Protein AF-A0A954Z6B0-F1 (afdb_monomer)

Foldseek 3Di:
DDDDDDDDAFDKDWDADDDQKDWDWDADPVRRIDIDIDGDDHPDTDIDGDDDDDPPDAFQKAWEKEFEQEQAKKKKKKWFQAPVRDIDIDPIDIDGHRDMDTPGIDRGQKIKMWMATPVRHTDDIDMTGGDPDYDYHYHYYDPDDPDPDDDDDDPDPPPDLAFDPQKAFADKDADCPDPVCNGWIWIWIQGPVGIDIAIAPDQVDAGSCWGFPHADPQATWTQRPVVCWIWGRGHGDTRNPIDTFPDNDPVCRVVSVVVVVVVD

Structure (mmCIF, N/CA/C/O backbone):
data_AF-A0A954Z6B0-F1
#
_entry.id   AF-A0A954Z6B0-F1
#
loop_
_atom_site.group_PDB
_atom_site.id
_atom_site.type_symbol
_atom_site.label_atom_id
_atom_site.label_alt_id
_atom_site.label_comp_id
_atom_site.label_asym_id
_atom_site.label_entity_id
_atom_site.label_seq_id
_atom_site.pdbx_PDB_ins_code
_atom_site.Cartn_x
_atom_site.Cartn_y
_atom_site.Cartn_z
_atom_site.occupancy
_atom_site.B_iso_or_equiv
_atom_site.auth_seq_id
_atom_site.auth_comp_id
_atom_site.auth_asym_id
_atom_site.auth_atom_id
_atom_site.pdbx_PDB_model_num
ATOM 1 N N . PHE A 1 1 ? 15.949 8.109 -55.151 1.00 35.97 1 PHE A N 1
ATOM 2 C CA . PHE A 1 1 ? 15.584 6.695 -54.964 1.00 35.97 1 PHE A CA 1
ATOM 3 C C . PHE A 1 1 ? 15.685 6.426 -53.478 1.00 35.97 1 PHE A C 1
ATOM 5 O O . PHE A 1 1 ? 16.793 6.443 -52.966 1.00 35.97 1 PHE A O 1
ATOM 12 N N . GLU A 1 2 ? 14.558 6.292 -52.786 1.00 33.34 2 GLU A N 1
ATOM 13 C CA . GLU A 1 2 ? 14.544 5.849 -51.389 1.00 33.34 2 GLU A CA 1
ATOM 14 C C . GLU A 1 2 ? 14.203 4.364 -51.386 1.00 33.34 2 GLU A C 1
ATOM 16 O O . GLU A 1 2 ? 13.119 3.965 -51.809 1.00 33.34 2 GLU A O 1
ATOM 21 N N . THR A 1 3 ? 15.161 3.545 -50.971 1.00 38.31 3 THR A N 1
ATOM 22 C CA . THR A 1 3 ? 14.964 2.111 -50.771 1.00 38.31 3 THR A CA 1
ATOM 23 C C . THR A 1 3 ? 14.934 1.883 -49.268 1.00 38.31 3 THR A C 1
ATOM 25 O O . THR A 1 3 ? 15.957 2.043 -48.609 1.00 38.31 3 THR A O 1
ATOM 28 N N . GLN A 1 4 ? 13.773 1.529 -48.716 1.00 37.31 4 GLN A N 1
ATOM 29 C CA . GLN A 1 4 ? 13.690 1.071 -47.331 1.00 37.31 4 GLN A CA 1
ATOM 30 C C . GLN A 1 4 ? 14.179 -0.373 -47.252 1.00 37.31 4 GLN A C 1
ATOM 32 O O . GLN A 1 4 ? 13.637 -1.267 -47.902 1.00 37.31 4 GLN A O 1
ATOM 37 N N . ILE A 1 5 ? 15.222 -0.584 -46.459 1.00 47.56 5 ILE A N 1
ATOM 38 C CA . ILE A 1 5 ? 15.848 -1.881 -46.233 1.00 47.56 5 ILE A CA 1
ATOM 39 C C . ILE A 1 5 ? 15.589 -2.282 -44.780 1.00 47.56 5 ILE A C 1
ATOM 41 O O . ILE A 1 5 ? 15.881 -1.519 -43.863 1.00 47.56 5 ILE A O 1
ATOM 45 N N . GLY A 1 6 ? 15.042 -3.481 -44.564 1.00 40.88 6 GLY A N 1
ATOM 46 C CA . GLY A 1 6 ? 14.859 -4.037 -43.223 1.00 40.88 6 GLY A CA 1
ATOM 47 C C . GLY A 1 6 ? 16.211 -4.338 -42.572 1.00 40.88 6 GLY A C 1
ATOM 48 O O . GLY A 1 6 ? 16.966 -5.178 -43.061 1.00 40.88 6 GLY A O 1
ATOM 49 N N . VAL A 1 7 ? 16.526 -3.647 -41.477 1.00 45.75 7 VAL A N 1
ATOM 50 C CA . VAL A 1 7 ? 17.851 -3.686 -40.846 1.00 45.75 7 VAL A CA 1
ATOM 51 C C . VAL A 1 7 ? 17.987 -4.902 -39.922 1.00 45.75 7 VAL A C 1
ATOM 53 O O . VAL A 1 7 ? 17.238 -5.050 -38.961 1.00 45.75 7 VAL A O 1
ATOM 56 N N . GLN A 1 8 ? 18.981 -5.757 -40.182 1.00 48.69 8 GLN A N 1
ATOM 57 C CA . GLN A 1 8 ? 19.490 -6.752 -39.227 1.00 48.69 8 GLN A CA 1
ATOM 58 C C . GLN A 1 8 ? 20.988 -6.496 -38.969 1.00 48.69 8 GLN A C 1
ATOM 60 O O . GLN A 1 8 ? 21.747 -6.367 -39.937 1.00 48.69 8 GLN A O 1
ATOM 65 N N . PRO A 1 9 ? 21.446 -6.439 -37.702 1.00 48.75 9 PRO A N 1
ATOM 66 C CA . PRO A 1 9 ? 22.856 -6.238 -37.370 1.00 48.75 9 PRO A CA 1
ATOM 67 C C . PRO A 1 9 ? 23.762 -7.291 -38.022 1.00 48.75 9 PRO A C 1
ATOM 69 O O . PRO A 1 9 ? 23.468 -8.483 -38.000 1.00 48.75 9 PRO A O 1
ATOM 72 N N . GLY A 1 10 ? 24.879 -6.858 -38.613 1.00 47.53 10 GLY A N 1
ATOM 73 C CA . GLY A 1 10 ? 25.857 -7.759 -39.239 1.00 47.53 10 GLY A CA 1
ATOM 74 C C . GLY A 1 10 ? 25.475 -8.313 -40.617 1.00 47.53 10 GLY A C 1
ATOM 75 O O . GLY A 1 10 ? 26.281 -9.028 -41.214 1.00 47.53 10 GLY A O 1
ATOM 76 N N . LYS A 1 11 ? 24.303 -7.965 -41.157 1.00 49.66 11 LYS A N 1
ATOM 77 C CA . LYS A 1 11 ? 23.892 -8.354 -42.509 1.00 49.66 11 LYS A CA 1
ATOM 78 C C . LYS A 1 11 ? 24.558 -7.453 -43.553 1.00 49.66 11 LYS A C 1
ATOM 80 O O . LYS A 1 11 ? 24.595 -6.233 -43.405 1.00 49.66 11 LYS A O 1
ATOM 85 N N . GLN A 1 12 ? 25.096 -8.071 -44.600 1.00 50.56 12 GLN A N 1
ATOM 86 C CA . GLN A 1 12 ? 25.647 -7.379 -45.761 1.00 50.56 12 GLN A CA 1
ATOM 87 C C . GLN A 1 12 ? 24.564 -7.287 -46.835 1.00 50.56 12 GLN A C 1
ATOM 89 O O . GLN A 1 12 ? 24.092 -8.316 -47.318 1.00 50.56 12 GLN A O 1
ATOM 94 N N . GLU A 1 13 ? 24.183 -6.075 -47.226 1.00 58.81 13 GLU A N 1
ATOM 95 C CA . GLU A 1 13 ? 23.219 -5.856 -48.309 1.00 58.81 13 GLU A CA 1
ATOM 96 C C . GLU A 1 13 ? 23.901 -5.229 -49.528 1.00 58.81 13 GLU A C 1
ATOM 98 O O . GLU A 1 13 ? 24.800 -4.398 -49.390 1.00 58.81 13 GLU A O 1
ATOM 103 N N . THR A 1 14 ? 23.512 -5.677 -50.729 1.00 55.34 14 THR A N 1
ATOM 104 C CA . THR A 1 14 ? 24.083 -5.212 -52.004 1.00 55.34 14 THR A CA 1
ATOM 105 C C . THR A 1 14 ? 23.041 -4.423 -52.782 1.00 55.34 14 THR A C 1
ATOM 107 O O . THR A 1 14 ? 21.978 -4.953 -53.095 1.00 55.34 14 THR A O 1
ATOM 110 N N . ILE A 1 15 ? 23.358 -3.175 -53.131 1.00 60.25 15 ILE A N 1
ATOM 111 C CA . ILE A 1 15 ? 22.469 -2.281 -53.887 1.00 60.25 15 ILE A CA 1
ATOM 112 C C . ILE A 1 15 ? 23.131 -1.943 -55.228 1.00 60.25 15 ILE A C 1
ATOM 114 O O . ILE A 1 15 ? 24.306 -1.578 -55.268 1.00 60.25 15 ILE A O 1
ATOM 118 N N . ALA A 1 16 ? 22.380 -2.055 -56.327 1.00 53.44 16 ALA A N 1
ATOM 119 C CA . ALA A 1 16 ? 22.789 -1.584 -57.651 1.00 53.44 16 ALA A CA 1
ATOM 120 C C . ALA A 1 16 ? 22.058 -0.270 -57.979 1.00 53.44 16 ALA A C 1
ATOM 122 O O . ALA A 1 16 ? 20.834 -0.207 -57.905 1.00 53.44 16 ALA A O 1
ATOM 123 N N . GLY A 1 17 ? 22.798 0.781 -58.339 1.00 56.00 17 GLY A N 1
ATOM 124 C CA . GLY A 1 17 ? 22.258 2.118 -58.608 1.00 56.00 17 GLY A CA 1
ATOM 125 C C . GLY A 1 17 ? 23.259 3.012 -59.347 1.00 56.00 17 GLY A C 1
ATOM 126 O O . GLY A 1 17 ? 24.333 2.543 -59.715 1.00 56.00 17 GLY A O 1
ATOM 127 N N . LYS A 1 18 ? 22.893 4.277 -59.585 1.00 53.19 18 LYS A N 1
ATOM 128 C CA . LYS A 1 18 ? 23.777 5.350 -60.081 1.00 53.19 18 LYS A CA 1
ATOM 129 C C . LYS A 1 18 ? 23.760 6.504 -59.076 1.00 53.19 18 LYS A C 1
ATOM 131 O O . LYS A 1 18 ? 22.671 6.846 -58.610 1.00 53.19 18 LYS A O 1
ATOM 136 N N . GLY A 1 19 ? 24.907 7.108 -58.768 1.00 61.91 19 GLY A N 1
ATOM 137 C CA . GLY A 1 19 ? 24.986 8.277 -57.875 1.00 61.91 19 GLY A CA 1
ATOM 138 C C . GLY A 1 19 ? 26.391 8.567 -57.337 1.00 61.91 19 GLY A C 1
ATOM 139 O O . GLY A 1 19 ? 27.316 7.806 -57.589 1.00 61.91 19 GLY A O 1
ATOM 140 N N . ASP A 1 20 ? 26.540 9.652 -56.571 1.00 59.31 20 ASP A N 1
ATOM 141 C CA . ASP A 1 20 ? 27.833 10.073 -55.992 1.00 59.31 20 ASP A CA 1
ATOM 142 C C . ASP A 1 20 ? 27.978 9.696 -54.503 1.00 59.31 20 ASP A C 1
ATOM 144 O O . ASP A 1 20 ? 29.079 9.445 -54.005 1.00 59.31 20 ASP A O 1
ATOM 148 N N . LEU A 1 21 ? 26.857 9.617 -53.776 1.00 63.31 21 LEU A N 1
ATOM 149 C CA . LEU A 1 21 ? 26.803 9.378 -52.334 1.00 63.31 21 LEU A CA 1
ATOM 150 C C . LEU A 1 21 ? 25.636 8.445 -51.994 1.00 63.31 21 LEU A C 1
ATOM 152 O O . LEU A 1 21 ? 24.521 8.649 -52.471 1.00 63.31 21 LEU A O 1
ATOM 156 N N . VAL A 1 22 ? 25.884 7.456 -51.137 1.00 68.81 22 VAL A N 1
ATOM 157 C CA . VAL A 1 22 ? 24.840 6.666 -50.474 1.00 68.81 22 VAL A CA 1
ATOM 158 C C . VAL A 1 22 ? 24.813 7.043 -49.002 1.00 68.81 22 VAL A C 1
ATOM 160 O O . VAL A 1 22 ? 25.829 6.956 -48.310 1.00 68.81 22 VAL A O 1
ATOM 163 N N . GLU A 1 23 ? 23.639 7.457 -48.541 1.00 72.44 23 GLU A N 1
ATOM 164 C CA . GLU A 1 23 ? 23.320 7.621 -47.129 1.00 72.44 23 GLU A CA 1
ATOM 165 C C . GLU A 1 23 ? 22.473 6.425 -46.695 1.00 72.44 23 GLU A C 1
ATOM 167 O O . GLU A 1 23 ? 21.450 6.124 -47.307 1.00 72.44 23 GLU A O 1
ATOM 172 N N . ILE A 1 24 ? 22.936 5.713 -45.674 1.00 72.31 24 ILE A N 1
ATOM 173 C CA . ILE A 1 24 ? 22.191 4.633 -45.036 1.00 72.31 24 ILE A CA 1
ATOM 174 C C . ILE A 1 24 ? 21.705 5.162 -43.708 1.00 72.31 24 ILE A C 1
ATOM 176 O O . ILE A 1 24 ? 22.518 5.554 -42.869 1.00 72.31 24 ILE A O 1
ATOM 180 N N . THR A 1 25 ? 20.397 5.116 -43.520 1.00 75.12 25 THR A N 1
ATOM 181 C CA . THR A 1 25 ? 19.750 5.390 -42.247 1.00 75.12 25 THR A CA 1
ATOM 182 C C . THR A 1 25 ? 19.062 4.122 -41.760 1.00 75.12 25 THR A C 1
ATOM 184 O O . THR A 1 25 ? 18.601 3.293 -42.548 1.00 75.12 25 THR A O 1
ATOM 187 N N . GLY A 1 26 ? 19.036 3.930 -40.450 1.00 75.12 26 GLY A N 1
ATOM 188 C CA . GLY A 1 26 ? 18.364 2.799 -39.831 1.00 75.12 26 GLY A CA 1
ATOM 189 C C . GLY A 1 26 ? 18.253 2.990 -38.330 1.00 75.12 26 GLY A C 1
ATOM 190 O O . GLY A 1 26 ? 18.903 3.865 -37.767 1.00 75.12 26 GLY A O 1
ATOM 191 N N . ALA A 1 27 ? 17.439 2.157 -37.692 1.00 75.75 27 ALA A N 1
ATOM 192 C CA . ALA A 1 27 ? 17.302 2.116 -36.244 1.00 75.75 27 ALA A CA 1
ATOM 193 C C . ALA A 1 27 ? 17.552 0.690 -35.741 1.00 75.75 27 ALA A C 1
ATOM 195 O O . ALA A 1 27 ? 17.168 -0.283 -36.399 1.00 75.75 27 ALA A O 1
ATOM 196 N N . TYR A 1 28 ? 18.215 0.567 -34.595 1.00 73.50 28 TYR A N 1
ATOM 197 C CA . TYR A 1 28 ? 18.330 -0.693 -33.865 1.00 73.50 28 TYR A CA 1
ATOM 198 C C . TYR A 1 28 ? 17.016 -1.007 -33.129 1.00 73.50 28 TYR A C 1
ATOM 200 O O . TYR A 1 28 ? 16.099 -0.188 -33.083 1.00 73.50 28 TYR A O 1
ATOM 208 N N . ALA A 1 29 ? 16.897 -2.215 -32.569 1.00 68.69 29 ALA A N 1
ATOM 209 C CA . ALA A 1 29 ? 15.669 -2.665 -31.902 1.00 68.69 29 ALA A CA 1
ATOM 210 C C . ALA A 1 29 ? 15.294 -1.821 -30.666 1.00 68.69 29 ALA A C 1
ATOM 212 O O . ALA A 1 29 ? 14.124 -1.772 -30.294 1.00 68.69 29 ALA A O 1
ATOM 213 N N . ASP A 1 30 ? 16.270 -1.145 -30.062 1.00 66.94 30 ASP A N 1
ATOM 214 C CA . ASP A 1 30 ? 16.095 -0.213 -28.946 1.00 66.94 30 ASP A CA 1
ATOM 215 C C . ASP A 1 30 ? 15.706 1.214 -29.389 1.00 66.94 30 ASP A C 1
ATOM 217 O O . ASP A 1 30 ? 15.534 2.095 -28.549 1.00 66.94 30 ASP A O 1
ATOM 221 N N . GLY A 1 31 ? 15.558 1.452 -30.698 1.00 68.75 31 GLY A N 1
ATOM 222 C CA . GLY A 1 31 ? 15.238 2.757 -31.277 1.00 68.75 31 GLY A CA 1
ATOM 223 C C . GLY A 1 31 ? 16.448 3.659 -31.531 1.00 68.75 31 GLY A C 1
ATOM 224 O O . GLY A 1 31 ? 16.267 4.761 -32.046 1.00 68.75 31 GLY A O 1
ATOM 225 N N . THR A 1 32 ? 17.673 3.220 -31.222 1.00 76.25 32 THR A N 1
ATOM 226 C CA . THR A 1 32 ? 18.889 3.992 -31.507 1.00 76.25 32 THR A CA 1
ATOM 227 C C . THR A 1 32 ? 19.090 4.109 -33.019 1.00 76.25 32 THR A C 1
ATOM 229 O O . THR A 1 32 ? 19.207 3.104 -33.721 1.00 76.25 32 THR A O 1
ATOM 232 N N . GLU A 1 33 ? 19.145 5.334 -33.539 1.00 82.69 33 GLU A N 1
ATOM 233 C CA . GLU A 1 33 ? 19.356 5.589 -34.966 1.00 82.69 33 GLU A CA 1
ATOM 234 C C . GLU A 1 33 ? 20.843 5.547 -35.342 1.00 82.69 33 GLU A C 1
ATOM 236 O O . GLU A 1 33 ? 21.723 5.935 -34.569 1.00 82.69 33 GLU A O 1
ATOM 241 N N . PHE A 1 34 ? 21.142 5.124 -36.569 1.00 79.06 34 PHE A N 1
ATOM 242 C CA . PHE A 1 34 ? 22.464 5.270 -37.166 1.00 79.06 34 PHE A CA 1
ATOM 243 C C . PHE A 1 34 ? 22.374 5.869 -38.565 1.00 79.06 34 PHE A C 1
ATOM 245 O O . PHE A 1 34 ? 21.452 5.590 -39.332 1.00 79.06 34 PHE A O 1
ATOM 252 N N . ILE A 1 35 ? 23.385 6.673 -38.900 1.00 80.31 35 ILE A N 1
ATOM 253 C CA . ILE A 1 35 ? 23.562 7.262 -40.225 1.00 80.31 35 ILE A CA 1
ATOM 254 C C . ILE A 1 35 ? 24.980 6.950 -40.699 1.00 80.31 35 ILE A C 1
ATOM 256 O O . ILE A 1 35 ? 25.957 7.255 -40.013 1.00 80.31 35 ILE A O 1
ATOM 260 N N . GLN A 1 36 ? 25.110 6.367 -41.888 1.00 76.56 36 GLN A N 1
ATOM 261 C CA . GLN A 1 36 ? 26.397 6.159 -42.551 1.00 76.56 36 GLN A CA 1
ATOM 262 C C . GLN A 1 36 ? 26.389 6.771 -43.946 1.00 76.56 36 GLN A C 1
ATOM 264 O O . GLN A 1 36 ? 25.470 6.549 -44.728 1.00 76.56 36 GLN A O 1
ATOM 269 N N . LYS A 1 37 ? 27.445 7.521 -44.272 1.00 76.25 37 LYS A N 1
ATOM 270 C CA . LYS A 1 37 ? 27.639 8.135 -45.590 1.00 76.25 37 LYS A CA 1
ATOM 271 C C . LYS A 1 37 ? 28.821 7.483 -46.281 1.00 76.25 37 LYS A C 1
ATOM 273 O O . LYS A 1 37 ? 29.924 7.459 -45.738 1.00 76.25 37 LYS A O 1
ATOM 278 N N . HIS A 1 38 ? 28.603 6.993 -47.492 1.00 70.31 38 HIS A N 1
ATOM 279 C CA . HIS A 1 38 ? 29.642 6.372 -48.301 1.00 70.31 38 HIS A CA 1
ATOM 280 C C . HIS A 1 38 ? 29.646 6.952 -49.711 1.00 70.31 38 HIS A C 1
ATOM 282 O O . HIS A 1 38 ? 28.596 7.201 -50.298 1.00 70.31 38 HIS A O 1
ATOM 288 N N . ALA A 1 39 ? 30.842 7.134 -50.271 1.00 68.25 39 ALA A N 1
ATOM 289 C CA . ALA A 1 39 ? 30.988 7.483 -51.677 1.00 68.25 39 ALA A CA 1
ATOM 290 C C . ALA A 1 39 ? 30.541 6.296 -52.540 1.00 68.25 39 ALA A C 1
ATOM 292 O O . ALA A 1 39 ? 31.049 5.179 -52.381 1.00 68.25 39 ALA A O 1
ATOM 293 N N . PHE A 1 40 ? 29.595 6.536 -53.442 1.00 64.06 40 PHE A N 1
ATOM 294 C CA . PHE A 1 40 ? 29.141 5.521 -54.381 1.00 64.06 40 PHE A CA 1
ATOM 295 C C . PHE A 1 40 ? 30.152 5.406 -55.527 1.00 64.06 40 PHE A C 1
ATOM 297 O O . PHE A 1 40 ? 30.722 6.399 -55.976 1.00 64.06 40 PHE A O 1
ATOM 304 N N . ARG A 1 41 ? 30.436 4.182 -55.979 1.00 65.06 41 ARG A N 1
ATOM 305 C CA . ARG A 1 41 ? 31.281 3.945 -57.157 1.00 65.06 41 ARG A CA 1
ATOM 306 C C . ARG A 1 41 ? 30.450 3.230 -58.205 1.00 65.06 41 ARG A C 1
ATOM 308 O O . ARG A 1 41 ? 30.165 2.042 -58.057 1.00 65.06 41 ARG A O 1
ATOM 315 N N . ASP A 1 42 ? 30.105 3.962 -59.257 1.00 58.81 42 ASP A N 1
ATOM 316 C CA . ASP A 1 42 ? 29.310 3.458 -60.372 1.00 58.81 42 ASP A CA 1
ATOM 317 C C . ASP A 1 42 ? 29.872 2.143 -60.942 1.00 58.81 42 ASP A C 1
ATOM 319 O O . ASP A 1 42 ? 31.076 1.979 -61.163 1.00 58.81 42 ASP A O 1
ATOM 323 N N . GLY A 1 43 ? 28.970 1.189 -61.184 1.00 58.62 43 GLY A N 1
ATOM 324 C CA . GLY A 1 43 ? 29.272 -0.069 -61.871 1.00 58.62 43 GLY A CA 1
ATOM 325 C C . GLY A 1 43 ? 29.950 -1.155 -61.029 1.00 58.62 43 GLY A C 1
ATOM 326 O O . GLY A 1 43 ? 30.291 -2.200 -61.583 1.00 58.62 43 GLY A O 1
ATOM 327 N N . LYS A 1 44 ? 30.140 -0.962 -59.716 1.00 59.28 44 LYS A N 1
ATOM 328 C CA . LYS A 1 44 ? 30.637 -2.016 -58.814 1.00 59.28 44 LYS A CA 1
ATOM 329 C C . LYS A 1 44 ? 29.578 -2.400 -57.779 1.00 59.28 44 LYS A C 1
ATOM 331 O O . LYS A 1 44 ? 28.935 -1.507 -57.234 1.00 59.28 44 LYS A O 1
ATOM 336 N N . PRO A 1 45 ? 29.402 -3.702 -57.479 1.00 58.16 45 PRO A N 1
ATOM 337 C CA . PRO A 1 45 ? 28.564 -4.119 -56.365 1.00 58.16 45 PRO A CA 1
ATOM 338 C C . PRO A 1 45 ? 29.112 -3.487 -55.088 1.00 58.16 45 PRO A C 1
ATOM 340 O O . PRO A 1 45 ? 30.298 -3.614 -54.770 1.00 58.16 45 PRO A O 1
ATOM 343 N N . TRP A 1 46 ? 28.248 -2.753 -54.402 1.00 60.66 46 TRP A N 1
ATOM 344 C CA . TRP A 1 46 ? 28.585 -2.068 -53.172 1.00 60.66 46 TRP A CA 1
ATOM 345 C C . TRP A 1 46 ? 27.928 -2.780 -52.002 1.00 60.66 46 TRP A C 1
ATOM 347 O O . TRP A 1 46 ? 26.773 -3.188 -52.088 1.00 60.66 46 TRP A O 1
ATOM 357 N N . SER A 1 47 ? 28.685 -2.925 -50.923 1.00 64.19 47 SER A N 1
ATOM 358 C CA . SER A 1 47 ? 28.245 -3.579 -49.705 1.00 64.19 47 SER A CA 1
ATOM 359 C C . SER A 1 47 ? 28.527 -2.692 -48.514 1.00 64.19 47 SER A C 1
ATOM 361 O O . SER A 1 47 ? 29.644 -2.186 -48.377 1.00 64.19 47 SER A O 1
ATOM 363 N N . TYR A 1 48 ? 27.558 -2.584 -47.622 1.00 63.81 48 TYR A N 1
ATOM 364 C CA . TYR A 1 48 ? 27.750 -1.961 -46.325 1.00 63.81 48 TYR A CA 1
ATOM 365 C C . TYR A 1 48 ? 27.543 -2.980 -45.219 1.00 63.81 48 TYR A C 1
ATOM 367 O O . TYR A 1 48 ? 26.876 -4.002 -45.396 1.00 63.81 48 TYR A O 1
ATOM 375 N N . LYS A 1 49 ? 28.148 -2.691 -44.073 1.00 68.56 49 LYS A N 1
ATOM 376 C CA . LYS A 1 49 ? 27.941 -3.448 -42.851 1.00 68.56 49 LYS A CA 1
ATOM 377 C C . LYS A 1 49 ? 27.195 -2.540 -41.893 1.00 68.56 49 LYS A C 1
ATOM 379 O O . LYS A 1 49 ? 27.725 -1.492 -41.530 1.00 68.56 49 LYS A O 1
ATOM 384 N N . VAL A 1 50 ? 25.998 -2.959 -41.486 1.00 70.31 50 VAL A N 1
ATOM 385 C CA . VAL A 1 50 ? 25.277 -2.313 -40.383 1.00 70.31 50 VAL A CA 1
ATOM 386 C C . VAL A 1 50 ? 26.233 -2.245 -39.186 1.00 70.31 50 VAL A C 1
ATOM 388 O O . VAL A 1 50 ? 26.796 -3.292 -38.830 1.00 70.31 50 VAL A O 1
ATOM 391 N N . PRO A 1 51 ? 26.484 -1.052 -38.614 1.00 71.56 51 PRO A N 1
ATOM 392 C CA . PRO A 1 51 ? 27.367 -0.936 -37.469 1.00 71.56 51 PRO A CA 1
ATOM 393 C C . PRO A 1 51 ? 26.910 -1.877 -36.350 1.00 71.56 51 PRO A C 1
ATOM 395 O O . PRO A 1 51 ? 25.728 -2.168 -36.180 1.00 71.56 51 PRO A O 1
ATOM 398 N N . THR A 1 52 ? 27.872 -2.436 -35.626 1.00 72.69 52 THR A N 1
ATOM 399 C CA . THR A 1 52 ? 27.561 -3.224 -34.435 1.00 72.69 52 THR A CA 1
ATOM 400 C C . THR A 1 52 ? 27.018 -2.296 -33.362 1.00 72.69 52 THR A C 1
ATOM 402 O O . THR A 1 52 ? 27.665 -1.303 -33.034 1.00 72.69 52 THR A O 1
ATOM 405 N N . HIS A 1 53 ? 25.863 -2.659 -32.818 1.00 71.56 53 HIS A N 1
ATOM 406 C CA . HIS A 1 53 ? 25.256 -2.036 -31.652 1.00 71.56 53 HIS A CA 1
ATOM 407 C C . HIS A 1 53 ? 25.228 -3.042 -30.518 1.00 71.56 53 HIS A C 1
ATOM 409 O O . HIS A 1 53 ? 24.924 -4.216 -30.741 1.00 71.56 53 HIS A O 1
ATOM 415 N N . THR A 1 54 ? 25.583 -2.575 -29.332 1.00 73.00 54 THR A N 1
ATOM 416 C CA . THR A 1 54 ? 25.451 -3.341 -28.100 1.00 73.00 54 THR A CA 1
ATOM 417 C C . THR A 1 54 ? 24.354 -2.664 -27.308 1.00 73.00 54 THR A C 1
ATOM 419 O O . THR A 1 54 ? 24.483 -1.475 -27.011 1.00 73.00 54 THR A O 1
ATOM 422 N N . ASP A 1 55 ? 23.301 -3.412 -26.982 1.00 70.88 55 ASP A N 1
ATOM 423 C CA . ASP A 1 55 ? 22.216 -2.887 -26.160 1.00 70.88 55 ASP A CA 1
ATOM 424 C C . ASP A 1 55 ? 22.791 -2.344 -24.842 1.00 70.88 55 ASP A C 1
ATOM 426 O O . ASP A 1 55 ? 23.706 -2.957 -24.270 1.00 70.88 55 ASP A O 1
ATOM 430 N N . PRO A 1 56 ? 22.300 -1.192 -24.354 1.00 69.88 56 PRO A N 1
ATOM 431 C CA . PRO A 1 56 ? 22.750 -0.660 -23.080 1.00 69.88 56 PRO A CA 1
ATOM 432 C C . PRO A 1 56 ? 22.509 -1.693 -21.974 1.00 69.88 56 PRO A C 1
ATOM 434 O O . PRO A 1 56 ? 21.463 -2.346 -21.933 1.00 69.88 56 PRO A O 1
ATOM 437 N N . GLU A 1 57 ? 23.486 -1.854 -21.075 1.00 78.12 57 GLU A N 1
ATOM 438 C CA . GLU A 1 57 ? 23.313 -2.758 -19.938 1.00 78.12 57 GLU A CA 1
ATOM 439 C C . GLU A 1 57 ? 22.069 -2.351 -19.127 1.00 78.12 57 GLU A C 1
ATOM 441 O O . GLU A 1 57 ? 21.839 -1.153 -18.919 1.00 78.12 57 GLU A O 1
ATOM 446 N N . PRO A 1 58 ? 21.272 -3.320 -18.633 1.00 79.06 58 PRO A N 1
ATOM 447 C CA . PRO A 1 58 ? 20.148 -3.015 -17.764 1.00 79.06 58 PRO A CA 1
ATOM 448 C C . PRO A 1 58 ? 20.607 -2.204 -16.545 1.00 79.06 58 PRO A C 1
ATOM 450 O O . PRO A 1 58 ? 21.674 -2.492 -15.988 1.00 79.06 58 PRO A O 1
ATOM 453 N N . PRO A 1 59 ? 19.816 -1.217 -16.093 1.00 84.62 59 PRO A N 1
ATOM 454 C CA . PRO A 1 59 ? 20.153 -0.455 -14.902 1.00 84.62 59 PRO A CA 1
ATOM 455 C C . PRO A 1 5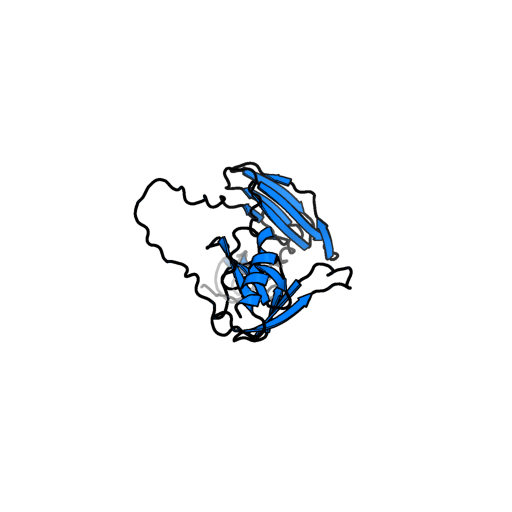9 ? 20.251 -1.391 -13.691 1.00 84.62 59 PRO A C 1
ATOM 457 O O . PRO A 1 59 ? 19.415 -2.275 -13.510 1.00 84.62 59 PRO A O 1
ATOM 460 N N . LYS A 1 60 ? 21.282 -1.189 -12.863 1.00 88.44 60 LYS A N 1
ATOM 461 C CA . LYS A 1 60 ? 21.557 -1.993 -11.653 1.00 88.44 60 LYS A CA 1
ATOM 462 C C . LYS A 1 60 ? 21.262 -1.246 -10.353 1.00 88.44 60 LYS A C 1
ATOM 464 O O . LYS A 1 60 ? 21.214 -1.850 -9.288 1.00 88.44 60 LYS A O 1
ATOM 469 N N . VAL A 1 61 ? 21.052 0.066 -10.444 1.00 92.06 61 VAL A N 1
ATOM 470 C CA . VAL A 1 61 ? 20.835 0.942 -9.293 1.00 92.06 61 VAL A CA 1
ATOM 471 C C . VAL A 1 61 ? 19.424 1.510 -9.291 1.00 92.06 61 VAL A C 1
ATOM 473 O O . VAL A 1 61 ? 18.818 1.754 -10.336 1.00 92.06 61 VAL A O 1
ATOM 476 N N . ILE A 1 62 ? 18.906 1.729 -8.090 1.00 93.31 62 ILE A N 1
ATOM 477 C CA . ILE A 1 62 ? 17.672 2.460 -7.830 1.00 93.31 62 ILE A CA 1
ATOM 478 C C . ILE A 1 62 ? 18.078 3.847 -7.339 1.00 93.31 62 ILE A C 1
ATOM 480 O O . ILE A 1 62 ? 18.607 3.961 -6.239 1.00 93.31 62 ILE A O 1
ATOM 484 N N . ASN A 1 63 ? 17.827 4.889 -8.130 1.00 93.38 63 ASN A N 1
ATOM 485 C CA . ASN A 1 63 ? 17.946 6.278 -7.683 1.00 93.38 63 ASN A CA 1
ATOM 486 C C . ASN A 1 63 ? 16.565 6.776 -7.238 1.00 93.38 63 ASN A C 1
ATOM 488 O O . ASN A 1 63 ? 15.621 6.745 -8.035 1.00 93.38 63 ASN A O 1
ATOM 492 N N . LEU A 1 64 ? 16.425 7.160 -5.969 1.00 94.88 64 LEU A N 1
ATOM 493 C CA . LEU A 1 64 ? 15.126 7.424 -5.350 1.00 94.88 64 LEU A CA 1
ATOM 494 C C . LEU A 1 64 ? 15.099 8.767 -4.616 1.00 94.88 64 LEU A C 1
ATOM 496 O O . LEU A 1 64 ? 15.995 9.092 -3.839 1.00 94.88 64 LEU A O 1
ATOM 500 N N . ALA A 1 65 ? 14.000 9.494 -4.775 1.00 95.12 65 ALA A N 1
ATOM 501 C CA . ALA A 1 65 ? 13.643 10.640 -3.951 1.00 95.12 65 ALA A CA 1
ATOM 502 C C . ALA A 1 65 ? 12.257 10.455 -3.319 1.00 95.12 65 ALA A C 1
ATOM 504 O O . ALA A 1 65 ? 11.397 9.753 -3.854 1.00 95.12 65 ALA A O 1
ATOM 505 N N . VAL A 1 66 ? 12.034 11.114 -2.186 1.00 94.12 66 VAL A N 1
ATOM 506 C CA . VAL A 1 66 ? 10.720 11.247 -1.546 1.00 94.12 66 VAL A CA 1
ATOM 507 C C . VAL A 1 66 ? 10.294 12.702 -1.658 1.00 94.12 66 VAL A C 1
ATOM 509 O O . VAL A 1 66 ? 11.063 13.594 -1.310 1.00 94.12 66 VAL A O 1
ATOM 512 N N . ASP A 1 67 ? 9.091 12.937 -2.164 1.00 93.50 67 ASP A N 1
ATOM 513 C CA . ASP A 1 67 ? 8.495 14.260 -2.347 1.00 93.50 67 ASP A CA 1
ATOM 514 C C . ASP A 1 67 ? 7.213 14.338 -1.517 1.00 93.50 67 ASP A C 1
ATOM 516 O O . ASP A 1 67 ? 6.308 13.527 -1.711 1.00 93.50 67 ASP A O 1
ATOM 520 N N . SER A 1 68 ? 7.145 15.267 -0.568 1.00 93.62 68 SER A N 1
ATOM 521 C CA . SER A 1 68 ? 5.953 15.534 0.231 1.00 93.62 68 SER A CA 1
ATOM 522 C C . SER A 1 68 ? 5.282 16.796 -0.263 1.00 93.62 68 SER A C 1
ATOM 524 O O . SER A 1 68 ? 5.874 17.869 -0.236 1.00 93.62 68 SER A O 1
ATOM 526 N N . ARG A 1 69 ? 4.018 16.673 -0.664 1.00 91.31 69 ARG A N 1
ATOM 527 C CA . ARG A 1 69 ? 3.145 17.820 -0.940 1.00 91.31 69 ARG A CA 1
ATOM 528 C C . ARG A 1 69 ? 2.346 18.250 0.278 1.00 91.31 69 ARG A C 1
ATOM 530 O O . ARG A 1 69 ? 1.640 19.242 0.206 1.00 91.31 69 ARG A O 1
ATOM 537 N N . ASP A 1 70 ? 2.423 17.503 1.374 1.00 85.75 70 ASP A N 1
ATOM 538 C CA . ASP A 1 70 ? 1.652 17.820 2.565 1.00 85.75 70 ASP A CA 1
ATOM 539 C C . ASP A 1 70 ? 2.187 19.059 3.285 1.00 85.75 70 ASP A C 1
ATOM 541 O O . ASP A 1 70 ? 3.382 19.347 3.256 1.00 85.75 70 ASP A O 1
ATOM 545 N N . LYS A 1 71 ? 1.290 19.779 3.960 1.00 83.94 71 LYS A N 1
ATOM 546 C CA . LYS A 1 71 ? 1.627 20.995 4.721 1.00 83.94 71 LYS A CA 1
ATOM 547 C C . LYS A 1 71 ? 2.134 20.699 6.128 1.00 83.94 71 LYS A C 1
ATOM 549 O O . LYS A 1 71 ? 2.519 21.625 6.840 1.00 83.94 71 LYS A O 1
ATOM 554 N N . ALA A 1 72 ? 2.119 19.428 6.519 1.00 78.75 72 ALA A N 1
ATOM 555 C CA . ALA A 1 72 ? 2.666 18.914 7.761 1.00 78.75 72 ALA A CA 1
ATOM 556 C C . ALA A 1 72 ? 3.849 17.973 7.486 1.00 78.75 72 ALA A C 1
ATOM 558 O O . ALA A 1 72 ? 4.127 17.593 6.344 1.00 78.75 72 ALA A O 1
ATOM 559 N N . GLU A 1 73 ? 4.567 17.607 8.545 1.00 83.38 73 GLU A N 1
ATOM 560 C CA . GLU A 1 73 ? 5.632 16.614 8.446 1.00 83.38 73 GLU A CA 1
ATOM 561 C C . GLU A 1 73 ? 5.059 15.215 8.179 1.00 83.38 73 GLU A C 1
ATOM 563 O O . GLU A 1 73 ? 3.964 14.853 8.617 1.00 83.38 73 GLU A O 1
ATOM 568 N N . ALA A 1 74 ? 5.841 14.378 7.501 1.00 84.00 74 ALA A N 1
ATOM 569 C CA . ALA A 1 74 ? 5.518 12.970 7.324 1.00 84.00 74 ALA A CA 1
ATOM 570 C C . ALA A 1 74 ? 6.708 12.091 7.705 1.00 84.00 74 ALA A C 1
ATOM 572 O O . ALA A 1 74 ? 7.874 12.451 7.532 1.00 84.00 74 ALA A O 1
ATOM 573 N N . ARG A 1 75 ? 6.415 10.900 8.221 1.00 83.00 75 ARG A N 1
ATOM 574 C CA . ARG A 1 75 ? 7.410 9.868 8.516 1.00 83.00 75 ARG A CA 1
ATOM 575 C C . ARG A 1 75 ? 7.386 8.825 7.424 1.00 83.00 75 ARG A C 1
ATOM 577 O O . ARG A 1 75 ? 6.315 8.412 7.001 1.00 83.00 75 ARG A O 1
ATOM 584 N N . PHE A 1 76 ? 8.541 8.343 7.001 1.00 84.19 76 PHE A N 1
ATOM 585 C CA . PHE A 1 76 ? 8.616 7.267 6.024 1.00 84.19 76 PHE A CA 1
ATOM 586 C C . PHE A 1 76 ? 9.694 6.251 6.374 1.00 84.19 76 PHE A C 1
ATOM 588 O O . PHE A 1 76 ? 10.653 6.531 7.088 1.00 84.19 76 PHE A O 1
ATOM 595 N N . THR A 1 77 ? 9.507 5.035 5.881 1.00 81.50 77 THR A N 1
ATOM 596 C CA . THR A 1 77 ? 10.402 3.898 6.081 1.00 81.50 77 THR A CA 1
ATOM 597 C C . THR A 1 77 ? 10.769 3.304 4.734 1.00 81.50 77 THR A C 1
ATOM 599 O O . THR A 1 77 ? 9.957 3.292 3.805 1.00 81.50 77 THR A O 1
ATOM 602 N N . LEU A 1 78 ? 12.003 2.815 4.640 1.00 83.50 78 LEU A N 1
ATOM 603 C CA . LEU A 1 78 ? 12.525 2.138 3.461 1.00 83.50 78 LEU A CA 1
ATOM 604 C C . LEU A 1 78 ? 12.805 0.685 3.810 1.00 83.50 78 LEU A C 1
ATOM 606 O O . LEU A 1 78 ? 13.598 0.407 4.709 1.00 83.50 78 LEU A O 1
ATOM 610 N N . THR A 1 79 ? 12.202 -0.238 3.073 1.00 87.19 79 THR A N 1
ATOM 611 C CA . THR A 1 79 ? 12.583 -1.649 3.082 1.00 87.19 79 THR A CA 1
ATOM 612 C C . THR A 1 79 ? 13.327 -1.951 1.794 1.00 87.19 79 THR A C 1
ATOM 614 O O . THR A 1 79 ? 12.750 -1.921 0.709 1.00 87.19 79 THR A O 1
ATOM 617 N N . ILE A 1 80 ? 14.616 -2.243 1.923 1.00 91.50 80 ILE A N 1
ATOM 618 C CA . ILE A 1 80 ? 15.512 -2.564 0.817 1.00 91.50 80 ILE A CA 1
ATOM 619 C C . ILE A 1 80 ? 15.576 -4.085 0.698 1.00 91.50 80 ILE A C 1
ATOM 621 O O . ILE A 1 80 ? 15.884 -4.767 1.678 1.00 91.50 80 ILE A O 1
ATOM 625 N N . THR A 1 81 ? 15.286 -4.602 -0.491 1.00 91.00 81 THR A N 1
ATOM 626 C CA . THR A 1 81 ? 15.513 -5.999 -0.868 1.00 91.00 81 THR A CA 1
ATOM 627 C C . THR A 1 81 ? 16.772 -6.062 -1.727 1.00 91.00 81 THR A C 1
ATOM 629 O O . THR A 1 81 ? 16.795 -5.537 -2.841 1.00 91.00 81 THR A O 1
ATOM 632 N N . GLU A 1 82 ? 17.823 -6.680 -1.199 1.00 91.94 82 GLU A N 1
ATOM 633 C CA . GLU A 1 82 ? 19.117 -6.849 -1.869 1.00 91.94 82 GLU A CA 1
ATOM 634 C C . GLU A 1 82 ? 19.024 -7.885 -3.007 1.00 91.94 82 GLU A C 1
ATOM 636 O O . GLU A 1 82 ? 18.022 -8.597 -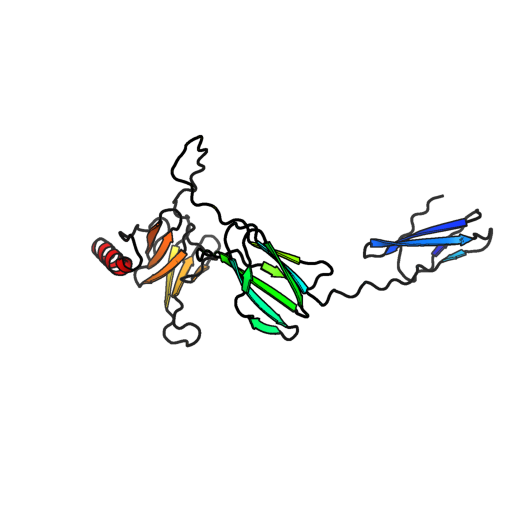3.143 1.00 91.94 82 GLU A O 1
ATOM 641 N N . GLU A 1 83 ? 20.050 -7.970 -3.860 1.00 89.19 83 GLU A N 1
ATOM 642 C CA . GLU A 1 83 ? 20.064 -8.924 -4.984 1.00 89.19 83 GLU A CA 1
ATOM 643 C C . GLU A 1 83 ? 19.959 -10.387 -4.530 1.00 89.19 83 GLU A C 1
ATOM 645 O O . GLU A 1 83 ? 19.309 -11.197 -5.195 1.00 89.19 83 GLU A O 1
ATOM 650 N N . ASP A 1 84 ? 20.516 -10.710 -3.360 1.00 90.62 84 ASP A N 1
ATOM 651 C CA . ASP A 1 84 ? 20.437 -12.039 -2.745 1.00 90.62 84 ASP A CA 1
ATOM 652 C C . ASP A 1 84 ? 19.061 -12.347 -2.114 1.00 90.62 84 ASP A C 1
ATOM 654 O O . ASP A 1 84 ? 18.834 -13.441 -1.593 1.00 90.62 84 ASP A O 1
ATOM 658 N N . GLY A 1 85 ? 18.125 -11.393 -2.172 1.00 87.19 85 GLY A N 1
ATOM 659 C CA . GLY A 1 85 ? 16.774 -11.502 -1.632 1.00 87.19 85 GLY A CA 1
ATOM 660 C C . GLY A 1 85 ? 16.653 -11.185 -0.142 1.00 87.19 85 GLY A C 1
ATOM 661 O O . GLY A 1 85 ? 15.531 -11.202 0.379 1.00 87.19 85 GLY A O 1
ATOM 662 N N . LYS A 1 86 ? 17.751 -10.869 0.557 1.00 88.56 86 LYS A N 1
ATOM 663 C CA . LYS A 1 86 ? 17.685 -10.407 1.946 1.00 88.56 86 LYS A CA 1
ATOM 664 C C . LYS A 1 86 ? 17.010 -9.049 2.024 1.00 88.56 86 LYS A C 1
ATOM 666 O O . LYS A 1 86 ? 17.130 -8.206 1.138 1.00 88.56 86 LYS A O 1
ATOM 671 N N . LYS A 1 87 ? 16.290 -8.845 3.125 1.00 90.19 87 LYS A N 1
ATOM 672 C CA . LYS A 1 87 ? 15.569 -7.605 3.399 1.00 90.19 87 LYS A CA 1
ATOM 673 C C . LYS A 1 87 ? 16.170 -6.907 4.602 1.00 90.19 87 LYS A C 1
ATOM 675 O O . LYS A 1 87 ? 16.372 -7.532 5.642 1.00 90.19 87 LYS A O 1
ATOM 680 N N . ARG A 1 88 ? 16.376 -5.601 4.477 1.00 86.88 88 ARG A N 1
ATOM 681 C CA . ARG A 1 88 ? 16.704 -4.711 5.593 1.00 86.88 88 ARG A CA 1
ATOM 682 C C . ARG A 1 88 ? 15.776 -3.508 5.576 1.00 86.88 88 ARG A C 1
ATOM 684 O O . ARG A 1 88 ? 15.493 -2.953 4.517 1.00 86.88 88 ARG A O 1
ATOM 691 N N . THR A 1 89 ? 15.315 -3.106 6.751 1.00 82.69 89 THR A N 1
ATOM 692 C CA . THR A 1 89 ? 14.496 -1.904 6.913 1.00 82.69 89 THR A CA 1
ATOM 693 C C . THR A 1 89 ? 15.341 -0.833 7.576 1.00 82.69 89 THR A C 1
ATOM 695 O O . THR A 1 89 ? 15.925 -1.073 8.634 1.00 82.69 89 THR A O 1
ATOM 698 N N . LEU A 1 90 ? 15.436 0.328 6.935 1.00 74.62 90 LEU A N 1
ATOM 699 C CA . LEU A 1 90 ? 16.111 1.482 7.513 1.00 74.62 90 LEU A CA 1
ATOM 700 C C . LEU A 1 90 ? 15.234 2.117 8.605 1.00 74.62 90 LEU A C 1
ATOM 702 O O . LEU A 1 90 ? 14.005 2.002 8.539 1.00 74.62 90 LEU A O 1
ATOM 706 N N . PRO A 1 91 ? 15.839 2.788 9.604 1.00 75.69 91 PRO A N 1
ATOM 707 C CA . PRO A 1 91 ? 15.085 3.529 10.607 1.00 75.69 91 PRO A CA 1
ATOM 708 C C . PRO A 1 91 ? 14.107 4.527 9.963 1.00 75.69 91 PRO A C 1
ATOM 710 O O . PRO A 1 91 ? 14.407 5.050 8.886 1.00 75.69 91 PRO A O 1
ATOM 713 N N . PRO A 1 92 ? 12.959 4.817 10.604 1.00 80.81 92 PRO A N 1
ATOM 714 C CA . PRO A 1 92 ? 12.039 5.835 10.116 1.00 80.81 92 PRO A CA 1
ATOM 715 C C . PRO A 1 92 ? 12.738 7.185 9.947 1.00 80.81 92 PRO A C 1
ATOM 717 O O . PRO A 1 92 ? 13.446 7.646 10.842 1.00 80.81 92 PRO A O 1
ATOM 720 N N . MET A 1 93 ? 12.510 7.816 8.804 1.00 83.56 93 MET A N 1
ATOM 721 C CA . MET A 1 93 ? 12.988 9.153 8.472 1.00 83.56 93 MET A CA 1
ATOM 722 C C . MET A 1 93 ? 11.814 10.128 8.445 1.00 83.56 93 MET A C 1
ATOM 724 O O . MET A 1 93 ? 10.663 9.716 8.301 1.00 83.56 93 MET A O 1
ATOM 728 N N . VAL A 1 94 ? 12.108 11.416 8.596 1.00 80.81 94 VAL A N 1
ATOM 729 C CA . VAL A 1 94 ? 11.117 12.496 8.564 1.00 80.81 94 VAL A CA 1
ATOM 730 C C . VAL A 1 94 ? 11.355 13.333 7.316 1.00 80.81 94 VAL A C 1
ATOM 732 O O . VAL A 1 94 ? 12.502 13.636 6.986 1.00 80.81 94 VAL A O 1
ATOM 735 N N . ILE A 1 95 ? 10.278 13.702 6.633 1.00 89.94 95 ILE A N 1
ATOM 736 C CA . ILE A 1 95 ? 10.282 14.712 5.580 1.00 89.94 95 ILE A CA 1
ATOM 737 C C . ILE A 1 95 ? 9.450 15.909 6.030 1.00 89.94 95 ILE A C 1
ATOM 739 O O . ILE A 1 95 ? 8.370 15.746 6.602 1.00 89.94 95 ILE A O 1
ATOM 743 N N . GLY A 1 96 ? 9.994 17.104 5.806 1.00 82.31 96 GLY A N 1
ATOM 744 C CA . GLY A 1 96 ? 9.333 18.357 6.145 1.00 82.31 96 GLY A CA 1
ATOM 745 C C . GLY A 1 96 ? 8.153 18.668 5.216 1.00 82.31 96 GLY A C 1
ATOM 746 O O . GLY A 1 96 ? 8.004 18.029 4.166 1.00 82.31 96 GLY A O 1
ATOM 747 N N . PRO A 1 97 ? 7.336 19.667 5.572 1.00 87.50 97 PRO A N 1
ATOM 748 C CA . PRO A 1 97 ? 6.199 20.084 4.762 1.00 87.50 97 PRO A CA 1
ATOM 749 C C . PRO A 1 97 ? 6.644 20.613 3.394 1.00 87.50 97 PRO A C 1
ATOM 751 O O . PRO A 1 97 ? 7.667 21.293 3.299 1.00 87.50 97 PRO A O 1
ATOM 754 N N . GLU A 1 98 ? 5.876 20.291 2.350 1.00 90.56 98 GLU A N 1
ATOM 755 C CA . GLU A 1 98 ? 6.056 20.758 0.963 1.00 90.56 98 GLU A CA 1
ATOM 756 C C . GLU A 1 98 ? 7.515 20.648 0.469 1.00 90.56 98 GLU A C 1
ATOM 758 O O . GLU A 1 98 ? 8.060 21.555 -0.165 1.00 90.56 98 GLU A O 1
ATOM 763 N N . SER A 1 99 ? 8.183 19.539 0.805 1.00 92.06 99 SER A N 1
ATOM 764 C CA . SER A 1 99 ? 9.617 19.354 0.584 1.00 92.06 99 SER A CA 1
ATOM 765 C C . SER A 1 99 ? 9.946 18.059 -0.151 1.00 92.06 99 SER A C 1
ATOM 767 O O . SER A 1 99 ? 9.219 17.072 -0.072 1.00 92.06 99 SER A O 1
ATOM 769 N N . LYS A 1 100 ? 11.095 18.053 -0.836 1.00 93.31 100 LYS A N 1
ATOM 770 C CA . LYS A 1 100 ? 11.653 16.885 -1.524 1.00 93.31 100 LYS A CA 1
ATOM 771 C C . LYS A 1 100 ? 13.020 16.534 -0.941 1.00 93.31 100 LYS A C 1
ATOM 773 O O . LYS A 1 100 ? 13.885 17.400 -0.820 1.00 93.31 100 LYS A O 1
ATOM 778 N N . ILE A 1 101 ? 13.237 15.257 -0.638 1.00 91.69 101 ILE A N 1
ATOM 779 C CA . ILE A 1 101 ? 14.512 14.705 -0.168 1.00 91.69 101 ILE A CA 1
ATOM 780 C C . ILE A 1 101 ? 14.996 13.667 -1.180 1.00 91.69 101 ILE A C 1
ATOM 782 O O . ILE A 1 101 ? 14.297 12.694 -1.462 1.00 91.69 101 ILE A O 1
ATOM 786 N N . SER A 1 102 ? 16.208 13.849 -1.709 1.00 93.00 102 SER A N 1
ATOM 787 C CA . SER A 1 102 ? 16.881 12.802 -2.483 1.00 93.00 102 SER A CA 1
ATOM 788 C C . SER A 1 102 ? 17.523 11.802 -1.523 1.00 93.00 102 SER A C 1
ATOM 790 O O . SER A 1 102 ? 18.256 12.192 -0.613 1.00 93.00 102 SER A O 1
ATOM 792 N N . LEU A 1 103 ? 17.219 10.518 -1.704 1.00 89.75 103 LEU A N 1
ATOM 793 C CA . LEU A 1 103 ? 17.753 9.424 -0.890 1.00 89.75 103 LEU A CA 1
ATOM 794 C C . LEU A 1 103 ? 19.033 8.830 -1.492 1.00 89.75 103 LEU A C 1
ATOM 796 O O . LEU A 1 103 ? 19.704 8.040 -0.831 1.00 89.75 103 LEU A O 1
ATOM 800 N N . GLY A 1 104 ? 19.372 9.231 -2.720 1.00 90.31 104 GLY A N 1
ATOM 801 C CA . GLY A 1 104 ? 20.539 8.766 -3.455 1.00 90.31 104 GLY A CA 1
ATOM 802 C C . GLY A 1 104 ? 20.314 7.441 -4.181 1.00 90.31 104 GLY A C 1
ATOM 803 O O . GLY A 1 104 ? 19.185 7.041 -4.479 1.00 90.31 104 GLY A O 1
ATOM 804 N N . GLU A 1 105 ? 21.428 6.782 -4.488 1.00 93.56 105 GLU A N 1
ATOM 805 C CA . GLU A 1 105 ? 21.473 5.554 -5.275 1.00 93.56 105 GLU A CA 1
ATOM 806 C C . GLU A 1 105 ? 21.639 4.320 -4.388 1.00 93.56 105 GLU A C 1
ATOM 808 O O . GLU A 1 105 ? 22.427 4.301 -3.440 1.00 93.56 105 GLU A O 1
ATOM 813 N N . PHE A 1 106 ? 20.909 3.263 -4.731 1.00 92.31 106 PHE A N 1
ATOM 814 C CA . PHE A 1 106 ? 20.934 1.989 -4.032 1.00 92.31 106 PHE A CA 1
ATOM 815 C C . PHE A 1 106 ? 21.182 0.847 -5.015 1.00 92.31 106 PHE A C 1
ATOM 817 O O . PHE A 1 106 ? 20.401 0.639 -5.944 1.00 92.31 106 PHE A O 1
ATOM 824 N N . GLU A 1 107 ? 22.218 0.053 -4.766 1.00 92.44 107 GLU A N 1
ATOM 825 C CA . GLU A 1 107 ? 22.386 -1.261 -5.391 1.00 92.44 107 GLU A CA 1
ATOM 826 C C . GLU A 1 107 ? 21.436 -2.251 -4.705 1.00 92.44 107 GLU A C 1
ATOM 828 O O . GLU A 1 107 ? 21.713 -2.776 -3.625 1.00 92.44 107 GLU A O 1
ATOM 833 N N . ALA A 1 108 ? 20.250 -2.431 -5.282 1.00 92.50 108 ALA A N 1
ATOM 834 C CA . ALA A 1 108 ? 19.205 -3.272 -4.717 1.00 92.50 108 ALA A CA 1
ATOM 835 C C . ALA A 1 108 ? 18.274 -3.801 -5.807 1.00 92.50 108 ALA A C 1
ATOM 837 O O . ALA A 1 108 ? 18.033 -3.152 -6.824 1.00 92.50 108 ALA A O 1
ATOM 838 N N . LYS A 1 109 ? 17.682 -4.967 -5.549 1.00 89.19 109 LYS A N 1
ATOM 839 C CA . LYS A 1 109 ? 16.672 -5.561 -6.426 1.00 89.19 109 LYS A CA 1
ATOM 840 C C . LYS A 1 109 ? 15.366 -4.773 -6.392 1.00 89.19 109 LYS A C 1
ATOM 842 O O . LYS A 1 109 ? 14.692 -4.632 -7.411 1.00 89.19 109 LYS A O 1
ATOM 847 N N . GLU A 1 110 ? 14.980 -4.315 -5.204 1.00 93.44 110 GLU A N 1
ATOM 848 C CA . GLU A 1 110 ? 13.721 -3.613 -4.983 1.00 93.44 110 GLU A CA 1
ATOM 849 C C . GLU A 1 110 ? 13.794 -2.747 -3.721 1.00 93.44 110 GLU A C 1
ATOM 851 O O . GLU A 1 110 ? 14.324 -3.181 -2.696 1.00 93.44 110 GLU A O 1
ATOM 856 N N . ILE A 1 111 ? 13.214 -1.548 -3.767 1.00 91.00 111 ILE A N 1
ATOM 857 C CA . ILE A 1 111 ? 12.987 -0.709 -2.584 1.00 91.00 111 ILE A CA 1
ATOM 858 C C . ILE A 1 111 ? 11.499 -0.472 -2.419 1.00 91.00 111 ILE A C 1
ATOM 860 O O . ILE A 1 111 ? 10.827 -0.011 -3.340 1.00 91.00 111 ILE A O 1
ATOM 864 N N . ARG A 1 112 ? 10.994 -0.738 -1.217 1.00 91.19 112 ARG A N 1
ATOM 865 C CA . ARG A 1 112 ? 9.640 -0.378 -0.812 1.00 91.19 112 ARG A CA 1
ATOM 866 C C . ARG A 1 112 ? 9.678 0.816 0.129 1.00 91.19 112 ARG A C 1
ATOM 868 O O . ARG A 1 112 ? 10.369 0.775 1.144 1.00 91.19 112 ARG A O 1
ATOM 875 N N . VAL A 1 113 ? 8.901 1.841 -0.192 1.00 84.38 113 VAL A N 1
ATOM 876 C CA . VAL A 1 113 ? 8.716 3.038 0.634 1.00 84.38 113 VAL A CA 1
ATOM 877 C C . VAL A 1 113 ? 7.319 2.997 1.226 1.00 84.38 113 VAL A C 1
ATOM 879 O O . VAL A 1 113 ? 6.357 2.787 0.493 1.00 84.38 113 VAL A O 1
ATOM 882 N N . ALA A 1 114 ? 7.192 3.197 2.531 1.00 79.12 114 ALA A N 1
ATOM 883 C CA . ALA A 1 114 ? 5.905 3.396 3.191 1.00 79.12 114 ALA A CA 1
ATOM 884 C C . ALA A 1 114 ? 5.977 4.668 4.028 1.00 79.12 114 ALA A C 1
ATOM 886 O O . ALA A 1 114 ? 6.957 4.857 4.750 1.00 79.12 114 ALA A O 1
ATOM 887 N N . ALA A 1 115 ? 4.960 5.521 3.935 1.00 79.00 115 ALA A N 1
ATOM 888 C CA . ALA A 1 115 ? 4.904 6.771 4.681 1.00 79.00 115 ALA A CA 1
ATOM 889 C C . ALA A 1 115 ? 3.636 6.880 5.525 1.00 79.00 115 ALA A C 1
ATOM 891 O O . ALA A 1 115 ? 2.644 6.198 5.277 1.00 79.00 115 ALA A O 1
ATOM 892 N N . VAL A 1 116 ? 3.703 7.734 6.535 1.00 71.75 116 VAL A N 1
ATOM 893 C CA . VAL A 1 116 ? 2.670 8.003 7.524 1.00 71.75 116 VAL A CA 1
ATOM 894 C C . VAL A 1 116 ? 2.683 9.506 7.780 1.00 71.75 116 VAL A C 1
ATOM 896 O O . VAL A 1 116 ? 3.738 10.069 8.077 1.00 71.75 116 VAL A O 1
ATOM 899 N N . TYR A 1 117 ? 1.534 10.159 7.651 1.00 74.50 117 TYR A N 1
ATOM 900 C CA . TYR A 1 117 ? 1.365 11.565 8.019 1.00 74.50 117 TYR A CA 1
ATOM 901 C C . TYR A 1 117 ? 1.613 11.770 9.519 1.00 74.50 117 TYR A C 1
ATOM 903 O O . TYR A 1 117 ? 1.497 10.826 10.304 1.00 74.50 117 TYR A O 1
ATOM 911 N N . GLU A 1 118 ? 1.881 13.003 9.951 1.00 73.50 118 GLU A N 1
ATOM 912 C CA . GLU A 1 118 ? 1.970 13.347 11.381 1.00 73.50 118 GLU A CA 1
ATOM 913 C C . GLU A 1 118 ? 0.729 12.894 12.172 1.00 73.50 118 GLU A C 1
ATOM 915 O O . GLU A 1 118 ? 0.833 12.420 13.302 1.00 73.50 118 GLU A O 1
ATOM 920 N N . THR A 1 119 ? -0.443 12.933 11.532 1.00 70.12 119 THR A N 1
ATOM 921 C CA . THR A 1 119 ? -1.724 12.468 12.089 1.00 70.12 119 THR A CA 1
ATOM 922 C C . THR A 1 119 ? -1.805 10.954 12.323 1.00 70.12 119 THR A C 1
ATOM 924 O O . THR A 1 119 ? -2.790 10.470 12.877 1.00 70.12 119 THR A O 1
ATOM 927 N N . GLY A 1 120 ? -0.807 10.182 11.886 1.00 63.88 120 GLY A N 1
ATOM 928 C CA . GLY A 1 120 ? -0.789 8.720 11.966 1.00 63.88 120 GLY A CA 1
ATOM 929 C C . GLY A 1 120 ? -1.496 8.017 10.803 1.00 63.88 120 GLY A C 1
ATOM 930 O O . GLY A 1 120 ? -1.495 6.788 10.744 1.00 63.88 120 GLY A O 1
ATOM 931 N N . LYS A 1 121 ? -2.082 8.762 9.855 1.00 68.25 121 LYS A N 1
ATOM 932 C CA . LYS A 1 121 ? -2.694 8.192 8.647 1.00 68.25 121 LYS A CA 1
ATOM 933 C C . LYS A 1 121 ? -1.613 7.667 7.697 1.00 68.25 121 LYS A C 1
ATOM 935 O O . LYS A 1 121 ? -0.647 8.363 7.402 1.00 68.25 121 LYS A O 1
ATOM 940 N N . ASN A 1 122 ? -1.791 6.453 7.185 1.00 66.06 122 ASN A N 1
ATOM 941 C CA . ASN A 1 122 ? -0.849 5.848 6.245 1.00 66.06 122 ASN A CA 1
ATOM 942 C C . ASN A 1 122 ? -1.005 6.421 4.829 1.00 66.06 122 ASN A C 1
ATOM 944 O O . ASN A 1 122 ? -2.111 6.708 4.367 1.00 66.06 122 ASN A O 1
ATOM 948 N N . VAL A 1 123 ? 0.119 6.518 4.130 1.00 74.81 123 VAL A N 1
ATOM 949 C CA . VAL A 1 123 ? 0.224 6.815 2.701 1.00 74.81 123 VAL A CA 1
ATOM 950 C C . VAL A 1 123 ? 0.432 5.500 1.950 1.00 74.81 123 VAL A C 1
ATOM 952 O O . VAL A 1 123 ? 1.095 4.586 2.450 1.00 74.81 123 VAL A O 1
ATOM 955 N N . ASN A 1 124 ? -0.115 5.397 0.738 1.00 75.94 124 ASN A N 1
ATOM 956 C CA . ASN A 1 124 ? 0.056 4.220 -0.113 1.00 75.94 124 ASN A CA 1
ATOM 957 C C . ASN A 1 124 ? 1.533 3.935 -0.373 1.00 75.94 124 ASN A C 1
ATOM 959 O O . ASN A 1 124 ? 2.220 4.755 -0.969 1.00 75.94 124 ASN A O 1
ATOM 963 N N . ALA A 1 125 ? 1.996 2.749 0.017 1.00 80.50 125 ALA A N 1
ATOM 964 C CA . ALA A 1 125 ? 3.383 2.359 -0.180 1.00 80.50 125 ALA A CA 1
ATOM 965 C C . ALA A 1 125 ? 3.750 2.250 -1.672 1.00 80.50 125 ALA A C 1
ATOM 967 O O . ALA A 1 125 ? 2.991 1.708 -2.475 1.00 80.50 125 ALA A O 1
ATOM 968 N N . GLY A 1 126 ? 4.954 2.699 -2.018 1.00 77.69 126 GLY A N 1
ATOM 969 C CA . GLY A 1 126 ? 5.531 2.603 -3.357 1.00 77.69 126 GLY A CA 1
ATOM 970 C C . GLY A 1 126 ? 6.583 1.504 -3.429 1.00 77.69 126 GLY A C 1
ATOM 971 O O . GLY A 1 126 ? 7.256 1.222 -2.439 1.00 77.69 126 GLY A O 1
ATOM 972 N N . THR A 1 127 ? 6.726 0.878 -4.595 1.00 87.50 127 THR A N 1
ATOM 973 C CA . THR A 1 127 ? 7.772 -0.120 -4.861 1.00 87.50 127 THR A CA 1
ATOM 974 C C . THR A 1 127 ? 8.563 0.297 -6.091 1.00 87.50 127 THR A C 1
ATOM 976 O O . THR A 1 127 ? 7.976 0.595 -7.127 1.00 87.50 127 THR A O 1
ATOM 979 N N . PHE A 1 128 ? 9.886 0.306 -5.967 1.00 90.56 128 PHE A N 1
ATOM 980 C CA . PHE A 1 128 ? 10.815 0.842 -6.954 1.00 90.56 128 PHE A CA 1
ATOM 981 C C . PHE A 1 128 ? 11.848 -0.214 -7.329 1.00 90.56 128 PHE A C 1
ATOM 983 O O . PHE A 1 128 ? 12.292 -0.992 -6.481 1.00 90.56 128 PHE A O 1
ATOM 990 N N . ARG A 1 129 ? 12.215 -0.243 -8.609 1.00 92.75 129 ARG A N 1
ATOM 991 C CA . ARG A 1 129 ? 13.165 -1.197 -9.203 1.00 92.75 129 ARG A CA 1
ATOM 992 C C . ARG A 1 129 ? 14.257 -0.447 -9.957 1.00 92.75 129 ARG A C 1
ATOM 994 O O . ARG A 1 129 ? 14.065 0.741 -10.221 1.00 92.75 129 ARG A O 1
ATOM 1001 N N . PRO A 1 130 ? 15.390 -1.089 -10.285 1.00 92.12 130 PRO A N 1
ATOM 1002 C CA . PRO A 1 130 ? 16.462 -0.413 -10.999 1.00 92.12 130 PRO A CA 1
ATOM 1003 C C . PRO A 1 130 ? 15.968 0.277 -12.272 1.00 92.12 130 PRO A C 1
ATOM 1005 O O . PRO A 1 130 ? 15.201 -0.296 -13.047 1.00 92.12 130 PRO A O 1
ATOM 1008 N N . SER A 1 131 ? 16.372 1.530 -12.450 1.00 89.19 131 SER A N 1
ATOM 1009 C CA . SER A 1 131 ? 15.948 2.390 -13.555 1.00 89.19 131 SER A CA 1
ATOM 1010 C C . SER A 1 131 ? 17.053 3.386 -13.878 1.00 89.19 131 SER A C 1
ATOM 1012 O O . SER A 1 131 ? 17.822 3.771 -13.002 1.00 89.19 131 SER A O 1
ATOM 1014 N N . THR 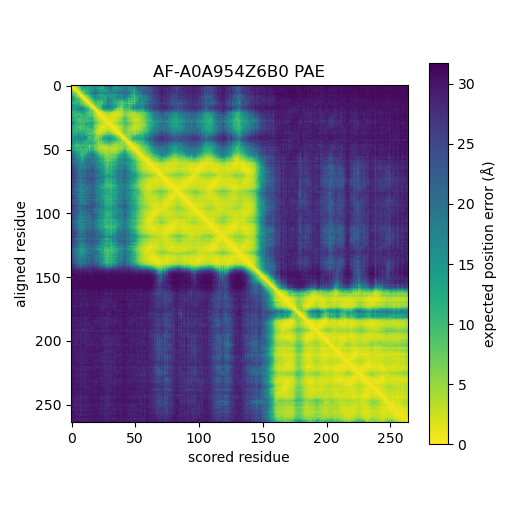A 1 132 ? 17.120 3.819 -15.133 1.00 84.25 132 THR A N 1
ATOM 1015 C CA . THR A 1 132 ? 18.072 4.841 -15.589 1.00 84.25 132 THR A CA 1
ATOM 1016 C C . THR A 1 132 ? 17.740 6.231 -15.035 1.00 84.25 132 THR A C 1
ATOM 1018 O O . THR A 1 132 ? 18.626 7.071 -14.919 1.00 84.25 132 THR A O 1
ATOM 1021 N N . ASN A 1 133 ? 16.472 6.481 -14.690 1.00 88.69 133 ASN A N 1
ATOM 1022 C CA . ASN A 1 133 ? 15.991 7.781 -14.219 1.00 88.69 133 ASN A CA 1
ATOM 1023 C C . ASN A 1 133 ? 15.734 7.782 -12.705 1.00 88.69 133 ASN A C 1
ATOM 1025 O O . ASN A 1 133 ? 15.361 6.750 -12.138 1.00 88.69 133 ASN A O 1
ATOM 1029 N N . GLU A 1 134 ? 15.855 8.959 -12.075 1.00 92.00 134 GLU A N 1
ATOM 1030 C CA . GLU A 1 134 ? 15.407 9.168 -10.691 1.00 92.00 134 GLU A CA 1
ATOM 1031 C C . GLU A 1 134 ? 13.912 8.845 -10.583 1.00 92.00 134 GLU A C 1
ATOM 1033 O O . GLU A 1 134 ? 13.081 9.339 -11.350 1.00 92.00 134 GLU A O 1
ATOM 1038 N N . GLN A 1 135 ? 13.575 8.002 -9.616 1.00 95.44 135 GLN A N 1
ATOM 1039 C CA . GLN A 1 135 ? 12.204 7.672 -9.267 1.00 95.44 135 GLN A CA 1
ATOM 1040 C C . GLN A 1 135 ? 11.776 8.500 -8.060 1.00 95.44 135 GLN A C 1
ATOM 1042 O O . GLN A 1 135 ? 12.572 8.769 -7.163 1.00 95.44 135 GLN A O 1
ATOM 1047 N N . VAL A 1 136 ? 10.504 8.895 -8.022 1.00 91.69 136 VAL A N 1
ATOM 1048 C CA . VAL A 1 136 ? 9.969 9.736 -6.947 1.00 91.69 136 VAL A CA 1
ATOM 1049 C C . VAL A 1 136 ? 8.809 9.025 -6.269 1.00 91.69 136 VAL A C 1
ATOM 1051 O O . VAL A 1 136 ? 7.826 8.659 -6.913 1.00 91.69 136 VAL A O 1
ATOM 1054 N N . TYR A 1 137 ? 8.918 8.850 -4.956 1.00 92.94 137 TYR A N 1
ATOM 1055 C CA . TYR A 1 137 ? 7.797 8.478 -4.110 1.00 92.94 137 TYR A CA 1
ATOM 1056 C C . TYR A 1 137 ? 7.076 9.738 -3.638 1.00 92.94 137 TYR A C 1
ATOM 1058 O O . TYR A 1 137 ? 7.656 10.557 -2.926 1.00 92.94 137 TYR A O 1
ATOM 1066 N N . LEU A 1 138 ? 5.815 9.882 -4.040 1.00 90.56 138 LEU A N 1
ATOM 1067 C CA . LEU A 1 138 ? 4.996 11.040 -3.715 1.00 90.56 138 LEU A CA 1
ATOM 1068 C C . LEU A 1 138 ? 4.152 10.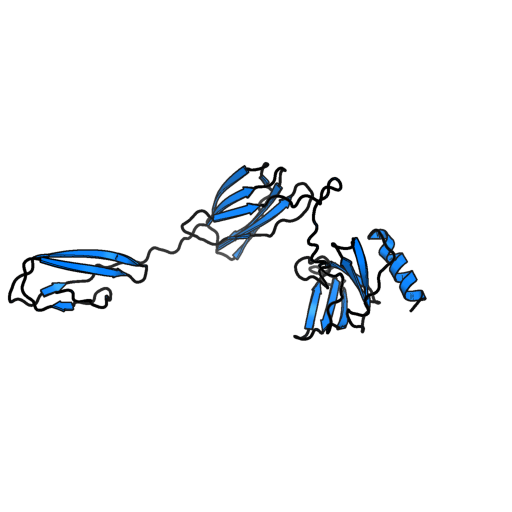778 -2.463 1.00 90.56 138 LEU A C 1
ATOM 1070 O O . LEU A 1 138 ? 3.311 9.879 -2.454 1.00 90.56 138 LEU A O 1
ATOM 1074 N N . ILE A 1 139 ? 4.328 11.614 -1.444 1.00 88.56 139 ILE A N 1
ATOM 1075 C CA . ILE A 1 139 ? 3.407 11.765 -0.320 1.00 88.56 139 ILE A CA 1
ATOM 1076 C C . ILE A 1 139 ? 2.440 12.897 -0.698 1.00 88.56 139 ILE A C 1
ATOM 1078 O O . ILE A 1 139 ? 2.855 14.056 -0.763 1.00 88.56 139 ILE A O 1
ATOM 1082 N N . PRO A 1 140 ? 1.173 12.591 -1.028 1.00 86.38 140 PRO A N 1
ATOM 1083 C CA . PRO A 1 140 ? 0.216 13.617 -1.423 1.00 86.38 140 PRO A CA 1
ATOM 1084 C C . PRO A 1 140 ? -0.188 14.476 -0.221 1.00 86.38 140 PRO A C 1
ATOM 1086 O O . PRO A 1 140 ? 0.019 14.069 0.922 1.00 86.38 140 PRO A O 1
ATOM 1089 N N . GLU A 1 141 ? -0.811 15.629 -0.473 1.00 85.44 141 GLU A N 1
ATOM 1090 C CA . GLU A 1 141 ? -1.462 16.408 0.586 1.00 85.44 141 GLU A CA 1
ATOM 1091 C C . GLU A 1 141 ? -2.419 15.524 1.382 1.00 85.44 141 GLU A C 1
ATOM 1093 O O . GLU A 1 141 ? -3.190 14.747 0.800 1.00 85.44 141 GLU A O 1
ATOM 1098 N N . GLN A 1 142 ? -2.375 15.635 2.711 1.00 75.44 142 GLN A N 1
ATOM 1099 C CA . GLN A 1 142 ? -3.360 14.953 3.524 1.00 75.44 142 GLN A CA 1
ATOM 1100 C C . GLN A 1 142 ? -4.741 15.527 3.167 1.00 75.44 142 GLN A C 1
ATOM 1102 O O . GLN A 1 142 ? -4.932 16.744 3.237 1.00 75.44 142 GLN A O 1
ATOM 1107 N N . PRO A 1 143 ? -5.731 14.685 2.803 1.00 62.41 143 PRO A N 1
ATOM 1108 C CA . PRO A 1 143 ? -7.083 15.163 2.568 1.00 62.41 143 PRO A CA 1
ATOM 1109 C C . PRO A 1 143 ? -7.562 15.879 3.826 1.00 62.41 143 PRO A C 1
ATOM 1111 O O . PRO A 1 143 ? -7.631 15.262 4.895 1.00 62.41 143 PRO A O 1
ATOM 1114 N N . LYS A 1 144 ? -7.841 17.180 3.707 1.00 54.47 144 LYS A N 1
ATOM 1115 C CA . LYS A 1 144 ? -8.427 17.945 4.803 1.00 54.47 144 LYS A CA 1
ATOM 1116 C C . LYS A 1 144 ? -9.735 17.266 5.194 1.00 54.47 144 LYS A C 1
ATOM 1118 O O . LYS A 1 144 ? -10.533 16.919 4.322 1.00 54.47 144 LYS A O 1
ATOM 1123 N N . ALA A 1 145 ? -9.944 17.070 6.495 1.00 47.94 145 ALA A N 1
ATOM 1124 C CA . ALA A 1 145 ? -11.288 16.806 6.985 1.00 47.94 145 ALA A CA 1
ATOM 1125 C C . ALA A 1 145 ? -12.192 17.939 6.463 1.00 47.94 145 ALA A C 1
ATOM 1127 O O . ALA A 1 145 ? -11.735 19.087 6.452 1.00 47.94 145 ALA A O 1
ATOM 1128 N N . PRO A 1 146 ? -13.403 17.642 5.965 1.00 40.84 146 PRO A N 1
ATOM 1129 C CA . PRO A 1 146 ? -14.292 18.676 5.459 1.00 40.84 146 PRO A CA 1
ATOM 1130 C C . PRO A 1 146 ? -14.527 19.695 6.578 1.00 40.84 146 PRO A C 1
ATOM 1132 O O . PRO A 1 146 ? -15.044 19.354 7.642 1.00 40.84 146 PRO A O 1
ATOM 1135 N N . ASP A 1 147 ? -14.054 20.921 6.357 1.00 37.31 147 ASP A N 1
ATOM 1136 C CA . ASP A 1 147 ? -14.176 22.025 7.301 1.00 37.31 147 ASP A CA 1
ATOM 1137 C C . ASP A 1 147 ? -15.667 22.311 7.500 1.00 37.31 147 ASP A C 1
ATOM 1139 O O . ASP A 1 147 ? -16.392 22.635 6.559 1.00 37.31 147 ASP A O 1
ATOM 1143 N N . GLY A 1 148 ? -16.145 22.152 8.730 1.00 39.34 148 GLY A N 1
ATOM 1144 C CA . GLY A 1 148 ? -17.558 22.253 9.084 1.00 39.34 148 GLY A CA 1
ATOM 1145 C C . GLY A 1 148 ? -18.133 23.672 9.081 1.00 39.34 148 GLY A C 1
ATOM 1146 O O . GLY A 1 148 ? -19.041 23.915 9.863 1.00 39.34 148 GLY A O 1
ATOM 1147 N N . ASN A 1 149 ? -17.630 24.612 8.274 1.00 44.03 149 ASN A N 1
ATOM 1148 C CA . ASN A 1 149 ? -18.159 25.981 8.206 1.00 44.03 149 ASN A CA 1
ATOM 1149 C C . ASN A 1 149 ? -17.835 26.682 6.870 1.00 44.03 149 ASN A C 1
ATOM 1151 O O . ASN A 1 149 ? -16.909 27.480 6.801 1.00 44.03 149 ASN A O 1
ATOM 1155 N N . GLU A 1 150 ? -18.598 26.374 5.817 1.00 31.75 150 GLU A N 1
ATOM 1156 C CA . GLU A 1 150 ? -19.307 27.322 4.924 1.00 31.75 150 GLU A CA 1
ATOM 1157 C C . GLU A 1 150 ? -19.875 26.557 3.702 1.00 31.75 150 GLU A C 1
ATOM 1159 O O . GLU A 1 150 ? -19.148 25.781 3.081 1.00 31.75 150 GLU A O 1
ATOM 1164 N N . PRO A 1 151 ? -21.165 26.724 3.339 1.00 53.84 151 PRO A N 1
ATOM 1165 C CA . PRO A 1 151 ? -21.764 26.066 2.171 1.00 53.84 151 PRO A CA 1
ATOM 1166 C C . PRO A 1 151 ? -21.464 26.878 0.894 1.00 53.84 151 PRO A C 1
ATOM 1168 O O . PRO A 1 151 ? -21.564 28.107 0.942 1.00 53.84 151 PRO A O 1
ATOM 1171 N N . PRO A 1 152 ? -21.144 26.249 -0.260 1.00 44.03 152 PRO A N 1
ATOM 1172 C CA . PRO A 1 152 ? -22.226 25.832 -1.163 1.00 44.03 152 PRO A CA 1
ATOM 1173 C C . PRO A 1 152 ? -21.964 24.591 -2.057 1.00 44.03 152 PRO A C 1
ATOM 1175 O O . PRO A 1 152 ? -20.839 24.239 -2.394 1.00 44.03 152 PRO A O 1
ATOM 1178 N N . GLU A 1 153 ? -23.090 24.001 -2.475 1.00 36.38 153 GLU A N 1
ATOM 1179 C CA . GLU A 1 153 ? -23.320 23.045 -3.575 1.00 36.38 153 GLU A CA 1
ATOM 1180 C C . GLU A 1 153 ? -22.591 21.697 -3.533 1.00 36.38 153 GLU A C 1
ATOM 1182 O O . GLU A 1 153 ? -21.741 21.339 -4.346 1.00 36.38 153 GLU A O 1
ATOM 1187 N N . THR A 1 154 ? -23.078 20.876 -2.611 1.00 33.47 154 THR A N 1
ATOM 1188 C CA . THR A 1 154 ? -23.054 19.422 -2.690 1.00 33.47 154 THR A CA 1
ATOM 1189 C C . THR A 1 154 ? -23.748 18.926 -3.966 1.00 33.47 154 THR A C 1
ATOM 1191 O O . THR A 1 154 ? -24.974 18.883 -4.048 1.00 33.47 154 THR A O 1
ATOM 1194 N N . VAL A 1 155 ? -22.965 18.431 -4.923 1.0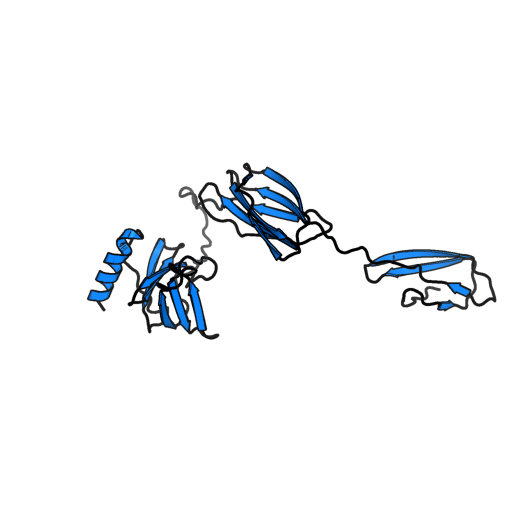0 33.06 155 VAL A N 1
ATOM 1195 C CA . VAL A 1 155 ? -23.340 17.192 -5.613 1.00 33.06 155 VAL A CA 1
ATOM 1196 C C . VAL A 1 155 ? -22.745 16.066 -4.771 1.00 33.06 155 VAL A C 1
ATOM 1198 O O . VAL A 1 155 ? -21.594 15.676 -4.941 1.00 33.06 155 VAL A O 1
ATOM 1201 N N . VAL A 1 156 ? -23.505 15.639 -3.759 1.00 34.06 156 VAL A N 1
ATOM 1202 C CA . VAL A 1 156 ? -23.262 14.370 -3.066 1.00 34.06 156 VAL A CA 1
ATOM 1203 C C . VAL A 1 156 ? -23.622 13.270 -4.054 1.00 34.06 156 VAL A C 1
ATOM 1205 O O . VAL A 1 156 ? -24.803 13.039 -4.295 1.00 34.06 156 VAL A O 1
ATOM 1208 N N . ASP A 1 157 ? -22.625 12.576 -4.590 1.00 30.50 157 ASP A N 1
ATOM 1209 C CA . ASP A 1 157 ? -22.809 11.145 -4.794 1.00 30.50 157 ASP A CA 1
ATOM 1210 C C . ASP A 1 157 ? -22.566 10.505 -3.428 1.00 30.50 157 ASP A C 1
ATOM 1212 O O . ASP A 1 157 ? -21.439 10.429 -2.933 1.00 30.50 157 ASP A O 1
ATOM 1216 N N . ALA A 1 158 ? -23.661 10.143 -2.763 1.00 33.59 158 ALA A N 1
ATOM 1217 C CA . ALA A 1 158 ? -23.618 9.284 -1.597 1.00 33.59 158 ALA A CA 1
ATOM 1218 C C . ALA A 1 158 ? -22.956 7.962 -2.016 1.00 33.59 158 ALA A C 1
ATOM 1220 O O . ALA A 1 158 ? -23.501 7.232 -2.841 1.00 33.59 158 ALA A O 1
ATOM 1221 N N . ILE A 1 159 ? -21.773 7.654 -1.478 1.00 42.09 159 ILE A N 1
ATOM 1222 C CA . ILE A 1 159 ? -21.301 6.269 -1.473 1.00 42.09 159 ILE A CA 1
ATOM 1223 C C . ILE A 1 159 ? -22.109 5.600 -0.373 1.00 42.09 159 ILE A C 1
ATOM 1225 O O . ILE A 1 159 ? -21.870 5.834 0.811 1.00 42.09 159 ILE A O 1
ATOM 1229 N N . ASP A 1 160 ? -23.137 4.889 -0.813 1.00 42.81 160 ASP A N 1
ATOM 1230 C CA . ASP A 1 160 ? -24.133 4.264 0.033 1.00 42.81 160 ASP A CA 1
ATOM 1231 C C . ASP A 1 160 ? -23.478 3.271 0.996 1.00 42.81 160 ASP A C 1
ATOM 1233 O O . ASP A 1 160 ? -22.604 2.486 0.616 1.00 42.81 160 ASP A O 1
ATOM 1237 N N . ASP A 1 161 ? -23.931 3.289 2.245 1.00 54.56 161 ASP A N 1
ATOM 1238 C CA . ASP A 1 161 ? -23.583 2.310 3.276 1.00 54.56 161 ASP A CA 1
ATOM 1239 C C . ASP A 1 161 ? -24.410 1.029 3.016 1.00 54.56 161 ASP A C 1
ATOM 1241 O O . ASP A 1 161 ? -24.999 0.442 3.924 1.00 54.56 161 ASP A O 1
ATOM 1245 N N . GLU A 1 162 ? -24.507 0.595 1.756 1.00 69.94 162 GLU A N 1
ATOM 1246 C CA . GLU A 1 162 ? -25.242 -0.601 1.354 1.00 69.94 162 GLU A CA 1
ATOM 1247 C C . GLU A 1 162 ? -24.353 -1.847 1.509 1.00 69.94 162 GLU A C 1
ATOM 1249 O O . GLU A 1 162 ? -23.174 -1.835 1.144 1.00 69.94 162 GLU A O 1
ATOM 1254 N N . PRO A 1 163 ? -24.878 -2.945 2.080 1.00 78.06 163 PRO A N 1
ATOM 1255 C CA . PRO A 1 163 ? -24.127 -4.189 2.195 1.00 78.06 163 PRO A CA 1
ATOM 1256 C C . PRO A 1 163 ? -23.892 -4.815 0.816 1.00 78.06 163 PRO A C 1
ATOM 1258 O O . PRO A 1 163 ? -24.817 -4.905 0.003 1.00 78.06 163 PRO A O 1
ATOM 1261 N N . ALA A 1 164 ? -22.679 -5.316 0.552 1.00 79.75 164 ALA A N 1
ATOM 1262 C CA . ALA A 1 164 ? -22.425 -6.062 -0.674 1.00 79.75 164 ALA A CA 1
ATOM 1263 C C . ALA A 1 164 ? -23.290 -7.329 -0.712 1.00 79.75 164 ALA A C 1
ATOM 1265 O O . ALA A 1 164 ? -23.420 -8.053 0.272 1.00 79.75 164 ALA A O 1
ATOM 1266 N N . THR A 1 165 ? -23.868 -7.626 -1.873 1.00 82.94 165 THR A N 1
ATOM 1267 C CA . THR A 1 165 ? -24.750 -8.786 -2.049 1.00 82.94 165 THR A CA 1
ATOM 1268 C C . THR A 1 165 ? -23.983 -10.007 -2.556 1.00 82.94 165 THR A C 1
ATOM 1270 O O . THR A 1 165 ? -22.944 -9.893 -3.206 1.00 82.94 165 THR A O 1
ATOM 1273 N N . GLY A 1 166 ? -24.489 -11.207 -2.254 1.00 84.38 166 GLY A N 1
ATOM 1274 C CA . GLY A 1 166 ? -23.910 -12.465 -2.749 1.00 84.38 166 GLY A CA 1
ATOM 1275 C C . GLY A 1 166 ? -22.688 -12.971 -1.974 1.00 84.38 166 GLY A C 1
ATOM 1276 O O . GLY A 1 166 ? -22.041 -13.920 -2.415 1.00 84.38 166 GLY A O 1
ATOM 1277 N N . PHE A 1 167 ? -22.385 -12.374 -0.819 1.00 91.12 167 PHE A N 1
ATOM 1278 C CA . PHE A 1 167 ? -21.345 -12.829 0.100 1.00 91.12 167 PHE A CA 1
ATOM 1279 C C . PHE A 1 167 ? -21.965 -13.490 1.327 1.00 91.12 167 PHE A C 1
ATOM 1281 O O . PHE A 1 167 ? -22.895 -12.951 1.913 1.00 91.12 167 PHE A O 1
ATOM 1288 N N . THR A 1 168 ? -21.431 -14.635 1.753 1.00 92.25 168 THR A N 1
ATOM 1289 C CA . THR A 1 168 ? -21.860 -15.355 2.961 1.00 92.25 168 THR A CA 1
ATOM 1290 C C . THR A 1 168 ? -20.673 -15.658 3.857 1.00 92.25 168 THR A C 1
ATOM 1292 O O . THR A 1 168 ? -19.679 -16.251 3.429 1.00 92.25 168 THR A O 1
ATOM 1295 N N . VAL A 1 169 ? -20.786 -15.304 5.133 1.00 92.06 169 VAL A N 1
ATOM 1296 C CA . VAL A 1 169 ? -19.768 -15.590 6.144 1.00 92.06 169 VAL A CA 1
ATOM 1297 C C . VAL A 1 169 ? -19.804 -17.076 6.492 1.00 92.06 169 VAL A C 1
ATOM 1299 O O . VAL A 1 169 ? -20.788 -17.576 7.027 1.00 92.06 169 VAL A O 1
ATOM 1302 N N . THR A 1 170 ? -18.725 -17.806 6.227 1.00 91.19 170 THR A N 1
ATOM 1303 C CA . THR A 1 170 ? -18.701 -19.279 6.337 1.00 91.19 170 THR A CA 1
ATOM 1304 C C . THR A 1 170 ? -17.837 -19.795 7.478 1.00 91.19 170 THR A C 1
ATOM 1306 O O . THR A 1 170 ? -18.067 -20.901 7.965 1.00 91.19 170 THR A O 1
ATOM 1309 N N . GLY A 1 171 ? -16.874 -19.010 7.962 1.00 89.75 171 GLY A N 1
ATOM 1310 C CA . GLY A 1 171 ? -16.004 -19.449 9.048 1.00 89.75 171 GLY A CA 1
ATOM 1311 C C . GLY A 1 171 ? -15.224 -18.324 9.710 1.00 89.75 171 GLY A C 1
ATOM 1312 O O . GLY A 1 171 ? -15.068 -17.247 9.144 1.00 89.75 171 GLY A O 1
ATOM 1313 N N . MET A 1 172 ? -14.723 -18.616 10.910 1.00 91.88 172 MET A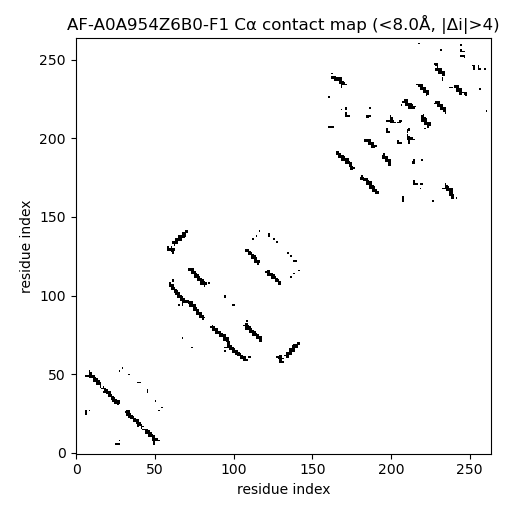 N 1
ATOM 1314 C CA . MET A 1 172 ? -13.818 -17.762 11.681 1.00 91.88 172 MET A CA 1
ATOM 1315 C C . MET A 1 172 ? -12.613 -18.596 12.095 1.00 91.88 172 MET A C 1
ATOM 1317 O O . MET A 1 172 ? -12.786 -19.728 12.555 1.00 91.88 172 MET A O 1
ATOM 1321 N N . LEU A 1 173 ? -11.411 -18.048 11.960 1.00 85.81 173 LEU A N 1
ATOM 1322 C CA . LEU A 1 173 ? -10.177 -18.677 12.419 1.00 85.81 173 LEU A CA 1
ATOM 1323 C C . LEU A 1 173 ? -9.468 -17.760 13.409 1.00 85.81 173 LEU A C 1
ATOM 1325 O O . LEU A 1 173 ? -9.337 -16.559 13.186 1.00 85.81 173 LEU A O 1
ATOM 1329 N N . THR A 1 174 ? -8.991 -18.352 14.500 1.00 86.00 174 THR A N 1
ATOM 1330 C CA . THR A 1 174 ? -8.091 -17.702 15.456 1.00 86.00 174 THR A CA 1
ATOM 1331 C C . THR A 1 174 ? -6.907 -18.631 15.681 1.00 86.00 174 THR A C 1
ATOM 1333 O O . THR A 1 174 ? -7.085 -19.828 15.912 1.00 86.00 174 THR A O 1
ATOM 1336 N N . TYR A 1 175 ? -5.690 -18.109 15.568 1.00 79.56 175 TYR A N 1
ATOM 1337 C CA . TYR A 1 175 ? -4.477 -18.921 15.623 1.00 79.56 175 TYR A CA 1
ATOM 1338 C C . TYR A 1 175 ? -3.801 -18.746 16.984 1.00 79.56 175 TYR A C 1
ATOM 1340 O O . TYR A 1 175 ? -3.050 -17.804 17.177 1.00 79.56 175 TYR A O 1
ATOM 1348 N N . ARG A 1 176 ? -4.051 -19.646 17.944 1.00 66.25 176 ARG A N 1
ATOM 1349 C CA . ARG A 1 176 ? -3.459 -19.541 19.297 1.00 66.25 176 ARG A CA 1
ATOM 1350 C C . ARG A 1 176 ? -2.075 -20.183 19.450 1.00 66.25 176 ARG A C 1
ATOM 1352 O O . ARG A 1 176 ? -1.289 -19.718 20.272 1.00 66.25 176 ARG A O 1
ATOM 1359 N N . ASP A 1 177 ? -1.769 -21.202 18.645 1.00 59.62 177 ASP A N 1
ATOM 1360 C CA . ASP A 1 177 ? -0.638 -22.113 18.905 1.00 59.62 177 ASP A CA 1
ATOM 1361 C C . ASP A 1 177 ? 0.534 -21.974 17.919 1.00 59.62 177 ASP A C 1
ATOM 1363 O O . ASP A 1 177 ? 1.542 -22.668 18.040 1.00 59.62 177 ASP A O 1
ATOM 1367 N N . ASN A 1 178 ? 0.434 -21.071 16.940 1.00 51.81 178 ASN A N 1
ATOM 1368 C CA . ASN A 1 178 ? 1.506 -20.819 15.979 1.00 51.81 178 ASN A CA 1
ATOM 1369 C C . ASN A 1 178 ? 2.247 -19.526 16.347 1.00 51.81 178 ASN A C 1
ATOM 1371 O O . ASN A 1 178 ? 1.659 -18.448 16.309 1.00 51.81 178 ASN A O 1
ATOM 1375 N N . TYR A 1 179 ? 3.537 -19.635 16.677 1.00 52.12 179 TYR A N 1
ATOM 1376 C CA . TYR A 1 179 ? 4.373 -18.520 17.141 1.00 52.12 179 TYR A CA 1
ATOM 1377 C C . TYR A 1 179 ? 4.438 -17.352 16.137 1.00 52.12 179 TYR A C 1
ATOM 1379 O O . TYR A 1 179 ? 4.542 -16.203 16.552 1.00 52.12 179 TYR A O 1
ATOM 1387 N N . GLU A 1 180 ? 4.318 -17.622 14.833 1.00 57.62 180 GLU A N 1
ATOM 1388 C CA . GLU A 1 180 ? 4.332 -16.593 13.778 1.00 57.62 180 GLU A CA 1
ATOM 1389 C C . GLU A 1 180 ? 2.961 -15.944 13.530 1.00 57.62 180 GLU A C 1
ATOM 1391 O O . GLU A 1 180 ? 2.874 -14.881 12.919 1.00 57.62 180 GLU A O 1
ATOM 1396 N N . ASN A 1 181 ? 1.875 -16.574 13.990 1.00 58.34 181 ASN A N 1
ATOM 1397 C CA . ASN A 1 181 ? 0.500 -16.159 13.695 1.00 58.34 181 ASN A CA 1
ATOM 1398 C C . ASN A 1 181 ? -0.351 -15.970 14.957 1.00 58.34 181 ASN A C 1
ATOM 1400 O O . ASN A 1 181 ? -1.568 -15.909 14.843 1.00 58.34 181 ASN A O 1
ATOM 1404 N N . ARG A 1 182 ? 0.272 -15.875 16.139 1.00 57.44 182 ARG A N 1
ATOM 1405 C CA . ARG A 1 182 ? -0.379 -15.982 17.459 1.00 57.44 182 ARG A CA 1
ATOM 1406 C C . ARG A 1 182 ? -1.535 -14.998 17.701 1.00 57.44 182 ARG A C 1
ATOM 1408 O O . ARG A 1 182 ? -2.412 -15.274 18.512 1.00 57.44 182 ARG A O 1
ATOM 1415 N N . ASP A 1 183 ? -1.549 -13.894 16.960 1.00 69.19 183 ASP A N 1
ATOM 1416 C CA . ASP A 1 183 ? -2.558 -12.836 17.068 1.00 69.19 183 ASP A CA 1
ATOM 1417 C C . ASP A 1 183 ? -3.385 -12.659 15.783 1.00 69.19 183 ASP A C 1
ATOM 1419 O O . ASP A 1 183 ? -4.168 -11.716 15.662 1.00 69.19 183 ASP A O 1
ATOM 1423 N N . LYS A 1 184 ? -3.237 -13.562 14.803 1.00 83.62 184 LYS A N 1
ATOM 1424 C CA . LYS A 1 184 ? -4.028 -13.503 13.572 1.00 83.62 184 LYS A CA 1
ATOM 1425 C C . LYS A 1 184 ? -5.443 -14.003 13.816 1.00 83.62 184 LYS A C 1
ATOM 1427 O O . LYS A 1 184 ? -5.677 -15.058 14.415 1.00 83.62 184 LYS A O 1
ATOM 1432 N N . GLN A 1 185 ? -6.382 -13.236 13.286 1.00 90.62 185 GLN A N 1
ATOM 1433 C CA . GLN A 1 185 ? -7.800 -13.542 13.264 1.00 90.62 185 GLN A CA 1
ATOM 1434 C C . GLN A 1 185 ? -8.284 -13.391 11.829 1.00 90.62 185 GLN A C 1
ATOM 1436 O O . GLN A 1 185 ? -7.924 -12.424 11.160 1.00 90.62 185 GLN A O 1
ATOM 1441 N N . GLU A 1 186 ? -9.066 -14.347 11.344 1.00 90.88 186 GLU A N 1
ATOM 1442 C CA . GLU A 1 186 ? -9.518 -14.360 9.956 1.00 90.88 186 GLU A CA 1
ATOM 1443 C C . GLU A 1 186 ? -11.008 -14.670 9.871 1.00 90.88 186 GLU A C 1
ATOM 1445 O O . GLU A 1 186 ? -11.512 -15.557 10.564 1.00 90.88 186 GLU A O 1
ATOM 1450 N N . MET A 1 187 ? -11.698 -13.968 8.976 1.00 94.62 187 MET A N 1
ATOM 1451 C CA . MET A 1 187 ? -13.061 -14.270 8.561 1.00 94.62 187 MET A CA 1
ATOM 1452 C C . MET A 1 187 ? -13.035 -14.879 7.159 1.00 94.62 187 MET A C 1
ATOM 1454 O O . MET A 1 187 ? -12.469 -14.309 6.226 1.00 94.62 187 MET A O 1
ATOM 1458 N N . ILE A 1 188 ? -13.663 -16.041 7.009 1.00 91.62 188 ILE A N 1
ATOM 1459 C CA . ILE A 1 188 ? -13.799 -16.743 5.734 1.00 91.62 188 ILE A CA 1
ATOM 1460 C C . ILE A 1 188 ? -15.182 -16.451 5.167 1.00 91.62 188 ILE A C 1
ATOM 1462 O O . ILE A 1 188 ? -16.195 -16.647 5.843 1.00 91.62 188 ILE A O 1
ATOM 1466 N N . VAL A 1 189 ? -15.222 -16.033 3.910 1.00 92.81 189 VAL A N 1
ATOM 1467 C CA . VAL A 1 189 ? -16.440 -15.647 3.199 1.00 92.81 189 VAL A CA 1
ATOM 1468 C C . VAL A 1 189 ? -16.502 -16.409 1.880 1.00 92.81 189 VAL A C 1
ATOM 1470 O O . VAL A 1 189 ? -15.490 -16.551 1.201 1.00 92.81 189 VAL A O 1
ATOM 1473 N N . ASN A 1 190 ? -17.676 -16.914 1.512 1.00 89.00 190 ASN A N 1
ATOM 1474 C CA . ASN A 1 190 ? -17.944 -17.351 0.144 1.00 89.00 190 ASN A CA 1
ATOM 1475 C C . ASN A 1 190 ? -18.627 -16.201 -0.587 1.00 89.00 190 ASN A C 1
ATOM 1477 O O . ASN A 1 190 ? -19.702 -15.780 -0.171 1.00 89.00 190 ASN A O 1
ATOM 1481 N N . GLY A 1 191 ? -17.987 -15.686 -1.629 1.00 88.88 191 GLY A N 1
ATOM 1482 C CA . GLY A 1 191 ? -18.552 -14.694 -2.532 1.00 88.88 191 GLY A CA 1
ATOM 1483 C C . GLY A 1 191 ? -18.933 -15.294 -3.888 1.00 88.88 191 GLY A C 1
ATOM 1484 O O . GLY A 1 191 ? -18.751 -16.498 -4.106 1.00 88.88 191 GLY A O 1
ATOM 1485 N N . PRO A 1 192 ? -19.395 -14.449 -4.825 1.00 79.62 192 PRO A N 1
ATOM 1486 C CA . PRO A 1 192 ? -19.784 -14.867 -6.174 1.00 79.62 192 PRO A CA 1
ATOM 1487 C C . PRO A 1 192 ? -18.645 -15.547 -6.949 1.00 79.62 192 PRO A C 1
ATOM 1489 O O . PRO A 1 192 ? -18.872 -16.528 -7.653 1.00 79.62 192 PRO A O 1
ATOM 1492 N N . ASP A 1 193 ? -17.412 -15.070 -6.755 1.00 84.25 193 ASP A N 1
ATOM 1493 C CA . ASP A 1 193 ? -16.206 -15.555 -7.441 1.00 84.25 193 ASP A CA 1
ATOM 1494 C C . ASP A 1 193 ? -15.437 -16.630 -6.647 1.00 84.25 193 ASP A C 1
ATOM 1496 O O . ASP A 1 193 ? -14.337 -17.041 -7.022 1.00 84.25 193 ASP A O 1
ATOM 1500 N N . GLY A 1 194 ? -16.008 -17.105 -5.535 1.00 85.06 194 GLY A N 1
ATOM 1501 C CA . GLY A 1 194 ? -15.434 -18.150 -4.692 1.00 85.06 194 GLY A CA 1
ATOM 1502 C C . GLY A 1 194 ? -15.045 -17.679 -3.291 1.00 85.06 194 GLY A C 1
ATOM 1503 O O . GLY A 1 194 ? -15.591 -16.724 -2.741 1.00 85.06 194 GLY A O 1
ATOM 1504 N N . ARG A 1 195 ? -14.125 -18.416 -2.663 1.00 89.06 195 ARG A N 1
ATOM 1505 C CA . ARG A 1 195 ? -13.744 -18.209 -1.260 1.00 89.06 195 ARG A CA 1
ATOM 1506 C C . ARG A 1 195 ? -12.791 -17.021 -1.106 1.00 89.06 195 ARG A C 1
ATOM 1508 O O . ARG A 1 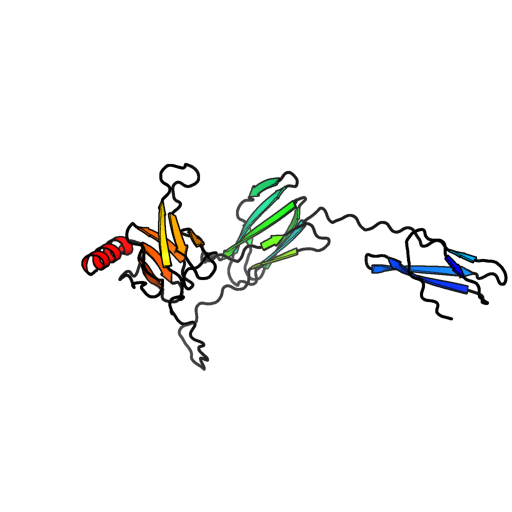195 ? -11.720 -17.005 -1.707 1.00 89.06 195 ARG A O 1
ATOM 1515 N N . VAL A 1 196 ? -13.126 -16.112 -0.196 1.00 89.12 196 VAL A N 1
ATOM 1516 C CA . VAL A 1 196 ? -12.331 -14.947 0.212 1.00 89.12 196 VAL A CA 1
ATOM 1517 C C . VAL A 1 196 ? -11.965 -15.070 1.693 1.00 89.12 196 VAL A C 1
ATOM 1519 O O . VAL A 1 196 ? -12.734 -15.599 2.500 1.00 89.12 196 VAL A O 1
ATOM 1522 N N . ILE A 1 197 ? -10.766 -14.612 2.058 1.00 88.62 197 ILE A N 1
ATOM 1523 C CA . ILE A 1 197 ? -10.286 -14.584 3.444 1.00 88.62 197 ILE A CA 1
ATOM 1524 C C . ILE A 1 197 ? -9.941 -13.141 3.801 1.00 88.62 197 ILE A C 1
ATOM 1526 O O . ILE A 1 197 ? -9.071 -12.530 3.179 1.00 88.62 197 ILE A O 1
ATOM 1530 N N . TYR A 1 198 ? -10.613 -12.623 4.822 1.00 91.25 198 TYR A N 1
ATOM 1531 C CA . TYR A 1 198 ? -10.341 -11.319 5.410 1.00 91.25 198 TYR A CA 1
ATOM 1532 C C . TYR A 1 198 ? -9.536 -11.503 6.687 1.00 91.25 198 TYR A C 1
ATOM 1534 O O . TYR A 1 198 ? -9.908 -12.305 7.540 1.00 91.25 198 TYR A O 1
ATOM 1542 N N . VAL A 1 199 ? -8.437 -10.767 6.820 1.00 88.81 199 VAL A N 1
ATOM 1543 C CA . VAL A 1 199 ? -7.553 -10.825 7.989 1.00 88.81 199 VAL A CA 1
ATOM 1544 C C . VAL A 1 199 ? -7.819 -9.600 8.855 1.00 88.81 199 VAL A C 1
ATOM 1546 O O . VAL A 1 199 ? -7.877 -8.482 8.344 1.00 88.81 199 VAL A O 1
ATOM 1549 N N . ALA A 1 200 ? -7.982 -9.796 10.161 1.00 86.38 200 ALA A N 1
ATOM 1550 C CA . ALA A 1 200 ? -8.227 -8.697 11.082 1.00 86.38 200 ALA A CA 1
ATOM 1551 C C . ALA A 1 200 ? -7.050 -7.709 11.074 1.00 86.38 200 ALA A C 1
ATOM 1553 O O . ALA A 1 200 ? -5.885 -8.107 11.124 1.00 86.38 200 ALA A O 1
ATOM 1554 N N . GLY A 1 201 ? -7.366 -6.420 10.992 1.00 78.00 201 GLY A N 1
ATOM 1555 C CA . GLY A 1 201 ? -6.407 -5.327 10.868 1.00 78.00 201 GLY A CA 1
ATOM 1556 C C . GLY A 1 201 ? -5.846 -5.117 9.457 1.00 78.00 201 GLY A C 1
ATOM 1557 O O . GLY A 1 201 ? -5.122 -4.142 9.253 1.00 78.00 201 GLY A O 1
ATOM 1558 N N . ASP A 1 202 ? -6.164 -5.967 8.471 1.00 77.69 202 ASP A N 1
ATOM 1559 C CA . ASP A 1 202 ? -5.713 -5.758 7.091 1.00 77.69 202 ASP A CA 1
ATOM 1560 C C . ASP A 1 202 ? -6.593 -4.726 6.376 1.00 77.69 202 ASP A C 1
ATOM 1562 O O . ASP A 1 202 ? -7.723 -4.996 5.982 1.00 77.69 202 ASP A O 1
ATOM 1566 N N . GLN A 1 203 ? -6.043 -3.532 6.171 1.00 74.50 203 GLN A N 1
ATOM 1567 C CA . GLN A 1 203 ? -6.721 -2.422 5.496 1.00 74.50 203 GLN A CA 1
ATOM 1568 C C . GLN A 1 203 ? -6.700 -2.533 3.961 1.00 74.50 203 GLN A C 1
ATOM 1570 O O . GLN A 1 203 ? -7.207 -1.648 3.278 1.00 74.50 203 GLN A O 1
ATOM 1575 N N . ARG A 1 204 ? -6.090 -3.584 3.394 1.00 70.44 204 ARG A N 1
ATOM 1576 C CA . ARG A 1 204 ? -6.027 -3.797 1.935 1.00 70.44 204 ARG A CA 1
ATOM 1577 C C . ARG A 1 204 ? -7.215 -4.594 1.398 1.00 70.44 204 ARG A C 1
ATOM 1579 O O . ARG A 1 204 ? -7.558 -4.428 0.234 1.00 70.44 204 ARG A O 1
ATOM 1586 N N . ASN A 1 205 ? -7.820 -5.440 2.233 1.00 76.94 205 ASN A N 1
ATOM 1587 C CA . ASN A 1 205 ? -8.984 -6.259 1.893 1.00 76.94 205 ASN A CA 1
ATOM 1588 C C . ASN A 1 205 ? -10.175 -5.801 2.737 1.00 76.94 205 ASN A C 1
ATOM 1590 O O . ASN A 1 205 ? -10.341 -6.241 3.873 1.00 76.94 205 ASN A O 1
ATOM 1594 N N . LEU A 1 206 ? -10.979 -4.897 2.178 1.00 85.56 206 LEU A N 1
ATOM 1595 C CA . LEU A 1 206 ? -12.104 -4.270 2.871 1.00 85.56 206 LEU A CA 1
ATOM 1596 C C . LEU A 1 206 ? -13.402 -5.076 2.713 1.00 85.56 206 LEU A C 1
ATOM 1598 O O . LEU A 1 206 ? -13.621 -5.733 1.694 1.00 85.56 206 LEU A O 1
ATOM 1602 N N . ILE A 1 207 ? -14.269 -4.990 3.720 1.00 88.69 207 ILE A N 1
ATOM 1603 C CA . ILE A 1 207 ? -15.604 -5.598 3.778 1.00 88.69 207 ILE A CA 1
ATOM 1604 C C . ILE A 1 207 ? -16.610 -4.454 3.736 1.00 88.69 207 ILE A C 1
ATOM 1606 O O . ILE A 1 207 ? -16.677 -3.687 4.690 1.00 88.69 207 ILE A O 1
ATOM 1610 N N . ASP A 1 208 ? -17.332 -4.300 2.626 1.00 83.00 208 ASP A N 1
ATOM 1611 C CA . ASP A 1 208 ? -18.222 -3.153 2.371 1.00 83.00 208 ASP A CA 1
ATOM 1612 C C . ASP A 1 208 ? -17.541 -1.791 2.625 1.00 83.00 208 ASP A C 1
ATOM 1614 O O . ASP A 1 208 ? -18.126 -0.873 3.188 1.00 83.00 208 ASP A O 1
ATOM 1618 N N . GLY A 1 209 ? -16.253 -1.673 2.278 1.00 81.19 209 GLY A N 1
ATOM 1619 C CA . GLY A 1 209 ? -15.450 -0.471 2.551 1.00 81.19 209 GLY A CA 1
ATOM 1620 C C . GLY A 1 209 ? -14.931 -0.344 3.993 1.00 81.19 209 GLY A C 1
ATOM 1621 O O . GLY A 1 209 ? -14.135 0.551 4.276 1.00 81.19 209 GLY A O 1
ATOM 1622 N N . GLY A 1 210 ? -15.310 -1.254 4.892 1.00 83.69 210 GLY A N 1
ATOM 1623 C CA . GLY A 1 210 ? -14.844 -1.336 6.274 1.00 83.69 210 GLY A CA 1
ATOM 1624 C C . GLY A 1 210 ? -13.688 -2.307 6.505 1.00 83.69 210 GLY A C 1
ATOM 1625 O O . GLY A 1 210 ? -13.334 -3.130 5.661 1.00 83.69 210 GLY A O 1
ATOM 1626 N N . VAL A 1 211 ? -13.090 -2.223 7.692 1.00 90.19 211 VAL A N 1
ATOM 1627 C CA . VAL A 1 211 ? -11.944 -3.048 8.106 1.00 90.19 211 VAL A CA 1
ATOM 1628 C C . VAL A 1 211 ? -12.404 -4.097 9.110 1.00 90.19 211 VAL A C 1
ATOM 1630 O O . VAL A 1 211 ? -13.005 -3.748 10.126 1.00 90.19 211 VAL A O 1
ATOM 1633 N N . LEU A 1 212 ? -12.081 -5.374 8.875 1.00 93.69 212 LEU A N 1
ATOM 1634 C CA . LEU A 1 212 ? -12.246 -6.418 9.890 1.00 93.69 212 LEU A CA 1
ATOM 1635 C C . LEU A 1 212 ? -11.334 -6.093 11.076 1.00 93.69 212 LEU A C 1
ATOM 1637 O O . LEU A 1 212 ? -10.119 -6.052 10.916 1.00 93.69 212 LEU A O 1
ATOM 1641 N N . ILE A 1 213 ? -11.888 -5.876 12.262 1.00 92.12 213 ILE A N 1
ATOM 1642 C CA . ILE A 1 213 ? -11.098 -5.532 13.454 1.00 92.12 213 ILE A CA 1
ATOM 1643 C C . ILE A 1 213 ? -10.895 -6.720 14.391 1.00 92.12 213 ILE A C 1
ATOM 1645 O O . ILE A 1 213 ? -9.904 -6.769 15.114 1.00 92.12 213 ILE A O 1
ATOM 1649 N N . SER A 1 214 ? -11.819 -7.678 14.391 1.00 91.50 214 SER A N 1
ATOM 1650 C CA . SER A 1 214 ? -11.778 -8.853 15.263 1.00 91.50 214 SER A CA 1
ATOM 1651 C C . SER A 1 214 ? -12.790 -9.896 14.788 1.00 91.50 214 SER A C 1
ATOM 1653 O O . SER A 1 214 ? -13.719 -9.573 14.044 1.00 91.50 214 SER A O 1
ATOM 1655 N N . VAL A 1 215 ? -12.636 -11.143 15.227 1.00 92.25 215 VAL A N 1
ATOM 1656 C CA . VAL A 1 215 ? -13.626 -12.208 15.033 1.00 92.25 215 VAL A CA 1
ATOM 1657 C C . VAL A 1 215 ? -14.039 -12.797 16.375 1.00 92.25 215 VAL A C 1
ATOM 1659 O O . VAL A 1 215 ? -13.251 -12.904 17.315 1.00 92.25 215 VAL A O 1
ATOM 1662 N N . CYS A 1 216 ? -15.290 -13.226 16.468 1.00 88.25 216 CYS A N 1
ATOM 1663 C CA . CYS A 1 216 ? -15.821 -13.937 17.623 1.00 88.25 216 CYS A CA 1
ATOM 1664 C C . CYS A 1 216 ? -16.640 -15.154 17.157 1.00 88.25 216 CYS A C 1
ATOM 1666 O O . CYS A 1 216 ? -16.891 -15.315 15.960 1.00 88.25 216 CYS A O 1
ATOM 1668 N N . PRO A 1 217 ? -17.084 -16.041 18.068 1.00 88.94 217 PRO A N 1
ATOM 1669 C CA . PRO A 1 217 ? -17.900 -17.195 17.686 1.00 88.94 217 PRO A CA 1
ATOM 1670 C C . PRO A 1 217 ? -19.188 -16.844 16.920 1.00 88.94 217 PRO A C 1
ATOM 1672 O O . PRO A 1 217 ? -19.693 -17.691 16.181 1.00 88.94 217 PRO A O 1
ATOM 1675 N N . LEU A 1 218 ? -19.702 -15.620 17.094 1.00 89.69 218 LEU A N 1
ATOM 1676 C CA . LEU A 1 218 ? -20.931 -15.136 16.464 1.00 89.69 218 LEU A CA 1
ATOM 1677 C C . LEU A 1 218 ? -20.706 -14.546 15.069 1.00 89.69 218 LEU A C 1
ATOM 1679 O O . LEU A 1 218 ? -21.622 -14.582 14.254 1.00 89.69 218 LEU A O 1
ATOM 1683 N N . GLY A 1 219 ? -19.519 -14.021 14.762 1.00 94.25 219 GLY A N 1
ATOM 1684 C CA . GLY A 1 219 ? -19.313 -13.270 13.528 1.00 94.25 219 GLY A CA 1
ATOM 1685 C C . GLY A 1 219 ? -17.972 -12.545 13.440 1.00 94.25 219 GLY A C 1
ATOM 1686 O O . GLY A 1 219 ? -17.163 -12.573 14.370 1.00 94.25 219 GLY A O 1
ATOM 1687 N N . GLY A 1 220 ? -17.753 -11.888 12.303 1.00 95.00 220 GLY A N 1
ATOM 1688 C CA . GLY A 1 220 ? -16.668 -10.927 12.116 1.00 95.00 220 GLY A CA 1
ATOM 1689 C C . GLY A 1 220 ? -17.141 -9.527 12.484 1.00 95.00 220 GLY A C 1
ATOM 1690 O O . GLY A 1 220 ? -18.281 -9.169 12.203 1.00 95.00 220 GLY A O 1
ATOM 1691 N N . ILE A 1 221 ? -16.285 -8.737 13.121 1.00 94.69 221 ILE A N 1
ATOM 1692 C CA . ILE A 1 221 ? -16.601 -7.362 13.509 1.00 94.69 221 ILE A CA 1
ATOM 1693 C C . ILE A 1 221 ? -15.869 -6.431 12.561 1.00 94.69 221 ILE A C 1
ATOM 1695 O O . ILE A 1 221 ? -14.642 -6.491 12.459 1.00 94.69 221 ILE A O 1
ATOM 1699 N N . VAL A 1 222 ? -16.614 -5.565 11.890 1.00 94.38 222 VAL A N 1
ATOM 1700 C CA . VAL A 1 222 ? -16.090 -4.636 10.893 1.00 94.38 222 VAL A CA 1
ATOM 1701 C C . VAL A 1 222 ? -16.326 -3.214 11.366 1.00 94.38 222 VAL A C 1
ATOM 1703 O O . VAL A 1 222 ? -17.430 -2.866 11.776 1.00 94.38 222 VAL A O 1
ATOM 1706 N N . TYR A 1 223 ? -15.284 -2.394 11.308 1.00 89.75 223 TYR A N 1
ATOM 1707 C CA . TYR A 1 223 ? -15.390 -0.956 11.516 1.00 89.75 223 TYR A CA 1
ATOM 1708 C C . TYR A 1 223 ? -15.567 -0.256 10.170 1.00 89.75 223 TYR A C 1
ATOM 1710 O O . TYR A 1 223 ? -14.716 -0.406 9.288 1.00 89.75 223 TYR A O 1
ATOM 1718 N N . MET A 1 224 ? -16.648 0.509 10.028 1.00 83.25 224 MET A N 1
ATOM 1719 C CA . MET A 1 224 ? -16.928 1.318 8.844 1.00 83.25 224 MET A CA 1
ATOM 1720 C C . MET A 1 224 ? -16.359 2.724 9.041 1.00 83.25 224 MET A C 1
ATOM 1722 O O . MET A 1 224 ? -16.901 3.489 9.840 1.00 83.25 224 MET A O 1
ATOM 1726 N N . PRO A 1 225 ? -15.287 3.109 8.327 1.00 73.06 225 PRO A N 1
ATOM 1727 C CA . PRO A 1 225 ? -14.680 4.425 8.503 1.00 73.06 225 PRO A CA 1
ATOM 1728 C C . PRO A 1 225 ? -15.599 5.567 8.045 1.00 73.06 225 PRO A C 1
ATOM 1730 O O . PRO A 1 225 ? -15.487 6.670 8.569 1.00 73.06 225 PRO A O 1
ATOM 1733 N N . ASN A 1 226 ? -16.514 5.307 7.104 1.00 72.81 226 ASN A N 1
ATOM 1734 C CA . ASN A 1 226 ? -17.428 6.316 6.562 1.00 72.81 226 ASN A CA 1
ATOM 1735 C C . ASN A 1 226 ? -18.507 6.717 7.571 1.00 72.81 226 ASN A C 1
ATOM 1737 O O . ASN A 1 226 ? -18.810 7.897 7.724 1.00 72.81 226 ASN A O 1
ATOM 1741 N N . SER A 1 227 ? -19.072 5.733 8.270 1.00 72.25 227 SER A N 1
ATOM 1742 C CA . SER A 1 227 ? -20.158 5.945 9.225 1.00 72.25 227 SER A CA 1
ATOM 1743 C C . SER A 1 227 ? -19.669 6.044 10.675 1.00 72.25 227 SER A C 1
ATOM 1745 O O . SER A 1 227 ? -20.436 6.412 11.558 1.00 72.25 227 SER A O 1
ATOM 1747 N N . GLY A 1 228 ? -18.417 5.657 10.942 1.00 75.31 228 GLY A N 1
ATOM 1748 C CA . GLY A 1 228 ? -17.865 5.526 12.291 1.00 75.31 228 GLY A CA 1
ATOM 1749 C C . GLY A 1 228 ? -18.464 4.373 13.104 1.00 75.31 228 GLY A C 1
ATOM 1750 O O . GLY A 1 228 ? -18.206 4.290 14.302 1.00 75.31 228 GLY A O 1
ATOM 1751 N N . ASN A 1 229 ? -19.243 3.488 12.476 1.00 85.12 229 ASN A N 1
ATOM 1752 C CA . ASN A 1 229 ? -19.983 2.434 13.166 1.00 85.12 229 ASN A CA 1
ATOM 1753 C C . ASN A 1 229 ? -19.252 1.094 13.142 1.00 85.12 229 ASN A C 1
ATOM 1755 O O . ASN A 1 229 ? -18.424 0.813 12.271 1.00 85.12 229 ASN A O 1
ATOM 1759 N N . TYR A 1 230 ? -19.643 0.224 14.067 1.00 88.50 230 TYR A N 1
ATOM 1760 C CA . TYR A 1 230 ? -19.224 -1.168 14.090 1.00 88.50 230 TYR A CA 1
ATOM 1761 C C . TYR A 1 230 ? -20.376 -2.062 13.657 1.00 88.50 230 TYR A C 1
ATOM 1763 O O . TYR A 1 230 ? -21.481 -1.951 14.178 1.00 88.50 230 TYR A O 1
ATOM 1771 N N . TYR A 1 231 ? -20.106 -2.981 12.738 1.00 94.25 231 TYR A N 1
ATOM 1772 C CA . TYR A 1 231 ? -21.070 -3.974 12.289 1.00 94.25 231 TYR A CA 1
ATOM 1773 C C . TYR A 1 231 ? -20.591 -5.380 12.633 1.00 94.25 231 TYR A C 1
ATOM 1775 O O . TYR A 1 231 ? -19.417 -5.717 12.463 1.00 94.25 231 TYR A O 1
ATOM 1783 N N . LEU A 1 232 ? -21.516 -6.215 13.091 1.00 94.12 232 LEU A N 1
ATOM 1784 C CA . LEU A 1 232 ? -21.340 -7.654 13.189 1.00 94.12 232 LEU A CA 1
ATOM 1785 C C . LEU A 1 232 ? -21.797 -8.296 11.883 1.00 94.12 232 LEU A C 1
ATOM 1787 O O . LEU A 1 232 ? -22.941 -8.119 11.477 1.00 94.12 232 LEU A O 1
ATOM 1791 N N . TYR A 1 233 ? -20.920 -9.082 11.273 1.00 96.12 233 TYR A N 1
ATOM 1792 C CA . TYR A 1 233 ? -21.196 -9.939 10.125 1.00 96.12 233 TYR A CA 1
ATOM 1793 C C . TYR A 1 233 ? -21.415 -11.364 10.640 1.00 96.12 233 TYR A C 1
ATOM 1795 O O . TYR A 1 233 ? -20.429 -12.056 10.937 1.00 96.12 233 TYR A O 1
ATOM 1803 N N . PRO A 1 234 ? -22.676 -11.804 10.830 1.00 93.81 234 PRO A N 1
ATOM 1804 C CA . PRO A 1 234 ? -22.952 -13.027 11.565 1.00 93.81 234 PRO A CA 1
ATOM 1805 C C . PRO A 1 234 ? -22.501 -14.262 10.789 1.00 93.81 234 PRO A C 1
ATOM 1807 O O . PRO A 1 234 ? -22.690 -14.380 9.578 1.00 93.81 234 PRO A O 1
ATOM 1810 N N . ARG A 1 235 ? -21.922 -15.230 11.497 1.00 92.88 235 ARG A N 1
ATOM 1811 C CA . ARG A 1 235 ? -21.492 -16.493 10.897 1.00 92.88 235 ARG A CA 1
ATOM 1812 C C . ARG A 1 235 ? -22.700 -17.263 10.360 1.00 92.88 235 ARG A C 1
ATOM 1814 O O . ARG A 1 235 ? -23.662 -17.501 11.084 1.00 92.88 235 ARG A O 1
ATOM 1821 N N . GLY A 1 236 ? -22.596 -17.731 9.121 1.00 90.50 236 GLY A N 1
ATOM 1822 C CA . GLY A 1 236 ? -23.646 -18.464 8.415 1.00 90.50 236 GLY A CA 1
ATOM 1823 C C . GLY A 1 236 ? -24.672 -17.568 7.723 1.00 90.50 236 GLY A C 1
ATOM 1824 O O . GLY A 1 236 ? -25.600 -18.098 7.122 1.00 90.50 236 GLY A O 1
ATOM 1825 N N . GLN A 1 237 ? -24.513 -16.245 7.799 1.00 91.25 237 GLN A N 1
ATOM 1826 C CA . GLN A 1 237 ? -25.415 -15.274 7.189 1.00 91.25 237 GLN A CA 1
ATOM 1827 C C . GLN A 1 237 ? -24.729 -14.514 6.051 1.00 91.25 237 GLN A C 1
ATOM 1829 O O . GLN A 1 237 ? -23.494 -14.480 5.949 1.00 91.25 237 GLN A O 1
ATOM 1834 N N . GLY A 1 238 ? -25.550 -13.928 5.182 1.00 88.75 238 GLY A N 1
ATOM 1835 C CA . GLY A 1 238 ? -25.087 -13.014 4.150 1.00 88.75 238 GLY A CA 1
ATOM 1836 C C . GLY A 1 238 ? -24.674 -11.651 4.709 1.00 88.75 238 GLY A C 1
ATOM 1837 O O . GLY A 1 238 ? -25.016 -11.301 5.841 1.00 88.75 238 GLY A O 1
ATOM 1838 N N . PHE A 1 239 ? -23.919 -10.877 3.930 1.00 92.94 239 PHE A N 1
ATOM 1839 C CA . PHE A 1 239 ? -23.506 -9.515 4.306 1.00 92.94 239 PHE A CA 1
ATOM 1840 C C . PHE A 1 239 ? -24.705 -8.575 4.481 1.00 92.94 239 PHE A C 1
ATOM 1842 O O . PHE A 1 239 ? -24.675 -7.688 5.331 1.00 92.94 239 PHE A O 1
ATOM 1849 N N . GLU A 1 240 ? -25.799 -8.821 3.763 1.00 85.50 240 GLU A N 1
ATOM 1850 C CA . GLU A 1 240 ? -27.073 -8.116 3.900 1.00 85.50 240 GLU A CA 1
ATOM 1851 C C . GLU A 1 240 ? -27.722 -8.270 5.283 1.00 85.50 240 GLU A C 1
ATOM 1853 O O . GLU A 1 240 ? -28.545 -7.448 5.675 1.00 85.50 240 GLU A O 1
ATOM 1858 N N . MET A 1 241 ? -27.320 -9.290 6.046 1.00 87.31 241 MET A N 1
ATOM 1859 C CA . MET A 1 241 ? -27.788 -9.548 7.410 1.00 87.31 241 MET A CA 1
ATOM 1860 C C . MET A 1 241 ? -26.846 -8.970 8.474 1.00 87.31 241 MET A C 1
ATOM 1862 O O . MET A 1 241 ? -26.949 -9.327 9.652 1.00 87.31 241 MET A O 1
ATOM 1866 N N . ARG A 1 242 ? -25.889 -8.117 8.082 1.00 91.38 242 ARG A N 1
ATOM 1867 C CA . ARG A 1 242 ? -25.003 -7.443 9.033 1.00 91.38 242 ARG A CA 1
ATOM 1868 C C . ARG A 1 242 ? -25.815 -6.622 10.036 1.00 91.38 242 ARG A C 1
ATOM 1870 O O . ARG A 1 242 ? -26.792 -5.967 9.682 1.00 91.38 242 ARG A O 1
ATOM 1877 N N . ALA A 1 243 ? -25.386 -6.632 11.290 1.00 88.25 243 ALA A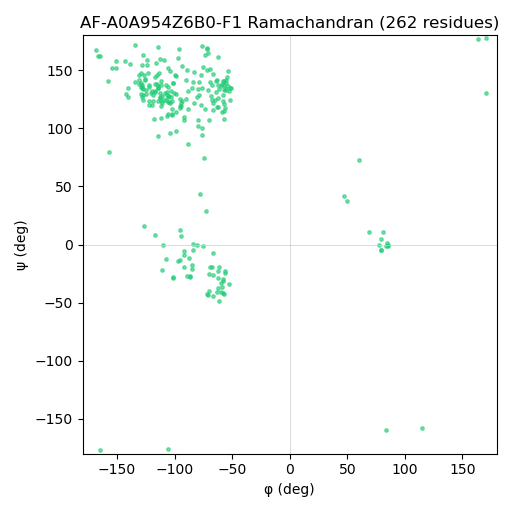 N 1
ATOM 1878 C CA . ALA A 1 243 ? -26.063 -5.935 12.374 1.00 88.25 243 ALA A CA 1
ATOM 1879 C C . ALA A 1 243 ? -25.208 -4.784 12.892 1.00 88.25 243 ALA A C 1
ATOM 1881 O O . ALA A 1 243 ? -24.033 -4.974 13.201 1.00 88.25 243 ALA A O 1
ATOM 1882 N N . LEU A 1 244 ? -25.806 -3.602 13.018 1.00 87.06 244 LEU A N 1
ATOM 1883 C CA . LEU A 1 244 ? -25.178 -2.471 13.690 1.00 87.06 244 LEU A CA 1
ATOM 1884 C C . LEU A 1 244 ? -24.979 -2.808 15.175 1.00 87.06 244 LEU A C 1
ATOM 1886 O O . LEU A 1 244 ? -25.933 -3.152 15.873 1.00 87.06 244 LEU A O 1
ATOM 1890 N N . LEU A 1 245 ? -23.745 -2.707 15.657 1.00 85.75 245 LEU A N 1
ATOM 1891 C CA . LEU A 1 245 ? -23.414 -2.838 17.070 1.00 85.75 245 LEU A CA 1
ATOM 1892 C C . LEU A 1 245 ? -23.525 -1.470 17.741 1.00 85.75 245 LEU A C 1
ATOM 1894 O O . LEU A 1 245 ? -22.966 -0.487 17.259 1.00 85.75 245 LEU A O 1
ATOM 1898 N N . ASN A 1 246 ? -24.205 -1.423 18.885 1.00 81.44 246 ASN A N 1
ATOM 1899 C CA . ASN A 1 246 ? -24.315 -0.220 19.705 1.00 81.44 246 ASN A CA 1
ATOM 1900 C C . ASN A 1 246 ? -22.999 0.047 20.461 1.00 81.44 246 ASN A C 1
ATOM 1902 O O . ASN A 1 246 ? -22.873 -0.236 21.652 1.00 81.44 246 ASN A O 1
ATOM 1906 N N . ALA A 1 247 ? -21.988 0.519 19.735 1.00 75.69 247 ALA A N 1
ATOM 1907 C CA . ALA A 1 247 ? -20.674 0.861 20.256 1.00 75.69 247 ALA A CA 1
ATOM 1908 C C . ALA A 1 247 ? -20.144 2.112 19.545 1.00 75.69 247 ALA A C 1
ATOM 1910 O O . ALA A 1 247 ? -20.103 2.167 18.321 1.00 75.69 247 ALA A O 1
ATOM 1911 N N . GLU A 1 248 ? -19.688 3.093 20.316 1.00 72.31 248 GLU A N 1
ATOM 1912 C CA . GLU A 1 248 ? -19.002 4.289 19.811 1.00 72.31 248 GLU A CA 1
ATOM 1913 C C . GLU A 1 248 ? -17.480 4.097 19.782 1.00 72.31 248 GLU A C 1
ATOM 1915 O O . GLU A 1 248 ? -16.760 4.842 19.117 1.00 72.31 248 GLU A O 1
ATOM 1920 N N . ARG A 1 249 ? -16.966 3.122 20.546 1.00 75.88 249 ARG A N 1
ATOM 1921 C CA . ARG A 1 249 ? -15.529 2.849 20.688 1.00 75.88 249 ARG A CA 1
ATOM 1922 C C . ARG A 1 249 ? -15.230 1.351 20.791 1.00 75.88 249 ARG A C 1
ATOM 1924 O O . ARG A 1 249 ? -16.096 0.592 21.240 1.00 75.88 249 ARG A O 1
ATOM 1931 N N . PRO A 1 250 ? -13.997 0.909 20.474 1.00 73.25 250 PRO A N 1
ATOM 1932 C CA . PRO A 1 250 ? -13.631 -0.506 20.504 1.00 73.25 250 PRO A CA 1
ATOM 1933 C C . PRO A 1 250 ? -13.834 -1.179 21.866 1.00 73.25 250 PRO A C 1
ATOM 1935 O O . PRO A 1 250 ? -14.163 -2.363 21.926 1.00 73.25 250 PRO A O 1
ATOM 1938 N N . GLU A 1 251 ? -13.680 -0.445 22.971 1.00 82.69 251 GLU A N 1
ATOM 1939 C CA . GLU A 1 251 ?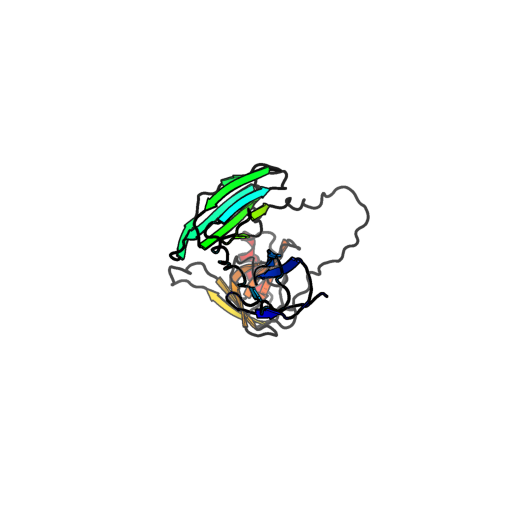 -13.787 -1.012 24.322 1.00 82.69 251 GLU A CA 1
ATOM 1940 C C . GLU A 1 251 ? -15.224 -1.435 24.671 1.00 82.69 251 GLU A C 1
ATOM 1942 O O . GLU A 1 251 ? -15.429 -2.257 25.563 1.00 82.69 251 GLU A O 1
ATOM 1947 N N . GLN A 1 252 ? -16.221 -0.906 23.957 1.00 83.19 252 GLN A N 1
ATOM 1948 C CA . GLN A 1 252 ? -17.641 -1.211 24.160 1.00 83.19 252 GLN A CA 1
ATOM 1949 C C . GLN A 1 252 ? -18.105 -2.439 23.364 1.00 83.19 252 GLN A C 1
ATOM 1951 O O . GLN A 1 252 ? -19.190 -2.964 23.619 1.00 83.19 252 GLN A O 1
ATOM 1956 N N . LEU A 1 253 ? -17.284 -2.937 22.431 1.00 83.88 253 LEU A N 1
ATOM 1957 C CA . LEU A 1 253 ? -17.672 -4.011 21.514 1.00 83.88 253 LEU A CA 1
ATOM 1958 C C . LEU A 1 253 ? -18.076 -5.292 22.235 1.00 83.88 253 LEU A C 1
ATOM 1960 O O . LEU A 1 253 ? -19.059 -5.915 21.851 1.00 83.88 253 LEU A O 1
ATOM 1964 N N . ALA A 1 254 ? -17.364 -5.674 23.297 1.00 85.38 254 ALA A N 1
ATOM 1965 C CA . ALA A 1 254 ? -17.687 -6.885 24.050 1.00 85.38 254 ALA A CA 1
ATOM 1966 C C . ALA A 1 254 ? -19.129 -6.860 24.590 1.00 85.38 254 ALA A C 1
ATOM 1968 O O . ALA A 1 254 ? -19.852 -7.847 24.471 1.00 85.38 254 ALA A O 1
ATOM 1969 N N . MET A 1 255 ? -19.555 -5.709 25.118 1.00 85.25 255 MET A N 1
ATOM 1970 C CA . MET A 1 255 ? -20.903 -5.507 25.645 1.00 85.25 255 MET A CA 1
ATOM 1971 C C . MET A 1 255 ? -21.947 -5.454 24.523 1.00 85.25 255 MET A C 1
ATOM 1973 O O . MET A 1 255 ? -22.982 -6.105 24.632 1.00 85.25 255 MET A O 1
ATOM 1977 N N . ALA A 1 256 ? -21.661 -4.740 23.430 1.00 84.56 256 ALA A N 1
ATOM 1978 C CA . ALA A 1 256 ? -22.576 -4.625 22.292 1.00 84.56 256 ALA A CA 1
ATOM 1979 C C . ALA A 1 256 ? -22.849 -5.984 21.617 1.00 84.56 256 ALA A C 1
ATOM 1981 O O . ALA A 1 256 ? -23.974 -6.276 21.215 1.00 84.56 256 ALA A O 1
ATOM 1982 N N . ILE A 1 257 ? -21.830 -6.845 21.531 1.00 88.31 257 ILE A N 1
ATOM 1983 C CA . ILE A 1 257 ? -21.961 -8.214 21.009 1.00 88.31 257 ILE A CA 1
ATOM 1984 C C . ILE A 1 257 ? -22.828 -9.069 21.935 1.00 88.31 257 ILE A C 1
ATOM 1986 O O . ILE A 1 257 ? -23.678 -9.824 21.462 1.00 88.31 257 ILE A O 1
ATOM 1990 N N . GLU A 1 258 ? -22.611 -8.976 23.248 1.00 84.00 258 GLU A N 1
ATOM 1991 C CA . GLU A 1 258 ? -23.406 -9.720 24.225 1.00 84.00 258 GLU A CA 1
ATOM 1992 C C . GLU A 1 258 ? -24.877 -9.289 24.190 1.00 84.00 258 GLU A C 1
ATOM 1994 O O . GLU A 1 258 ? -25.771 -10.134 24.238 1.00 84.00 258 GLU A O 1
ATOM 1999 N N . GLU A 1 259 ? -25.137 -7.988 24.057 1.00 82.38 259 GLU A N 1
ATOM 2000 C CA . GLU A 1 259 ? -26.486 -7.448 23.910 1.00 82.38 259 GLU A CA 1
ATOM 2001 C C . GLU A 1 259 ? -27.172 -7.979 22.647 1.00 82.38 259 GLU A C 1
ATOM 2003 O O . GLU A 1 259 ? -28.279 -8.515 22.736 1.00 82.38 259 GLU A O 1
ATOM 2008 N N . TRP A 1 260 ? -26.493 -7.924 21.497 1.00 85.94 260 TRP A N 1
ATOM 2009 C CA . TRP A 1 260 ? -27.014 -8.470 20.241 1.00 85.94 260 TRP A CA 1
ATOM 2010 C C . TRP A 1 260 ? -27.333 -9.970 20.349 1.00 85.94 260 TRP A C 1
ATOM 2012 O O . TRP A 1 260 ? -28.394 -10.410 19.904 1.00 85.94 260 TRP A O 1
ATOM 2022 N N . SER A 1 261 ? -26.461 -10.741 21.011 1.00 86.44 261 SER A N 1
ATOM 2023 C CA . SER A 1 261 ? -26.628 -12.186 21.221 1.00 86.44 261 SER A CA 1
ATOM 2024 C C . SER A 1 261 ? -27.792 -12.559 22.141 1.00 86.44 261 SER A C 1
ATOM 2026 O O . SER A 1 261 ? -28.188 -13.720 22.159 1.00 86.44 261 SER A O 1
ATOM 2028 N N . ARG A 1 262 ? -28.305 -11.640 22.966 1.00 81.81 262 ARG A N 1
ATOM 2029 C CA . ARG A 1 262 ? -29.492 -11.904 23.802 1.00 81.81 262 ARG A CA 1
ATOM 2030 C C . ARG A 1 262 ? -30.797 -11.663 23.051 1.00 81.81 262 ARG A C 1
ATOM 2032 O O . ARG A 1 262 ? -31.841 -12.138 23.490 1.00 81.81 262 ARG A O 1
ATOM 2039 N N . GLN A 1 263 ? -30.743 -10.883 21.975 1.00 76.38 263 GLN A N 1
ATOM 2040 C CA . GLN A 1 263 ? -31.905 -10.463 21.196 1.00 76.38 263 GLN A CA 1
ATOM 2041 C C . GLN A 1 263 ? -32.169 -11.369 19.982 1.00 76.38 263 GLN A C 1
ATOM 2043 O O . GLN A 1 263 ? -33.252 -11.281 19.407 1.00 76.38 263 GLN A O 1
ATOM 2048 N N . ASN A 1 264 ? -31.212 -12.228 19.606 1.00 77.25 264 ASN A N 1
ATOM 2049 C CA . ASN A 1 264 ? -31.234 -13.081 18.411 1.00 77.25 264 ASN A CA 1
ATOM 2050 C C . ASN A 1 264 ? -30.750 -14.496 18.734 1.00 77.25 264 ASN A C 1
ATOM 2052 O O . ASN A 1 264 ? -31.265 -15.446 18.103 1.00 77.25 264 ASN A O 1
#

pLDDT: mean 76.91, std 16.37, range [30.5, 96.12]

Radius of gyration: 30.9 Å; Cα contacts (8 Å, |Δi|>4): 523; chains: 1; bounding box: 63×49×88 Å

Nearest PDB structures (foldseek):
  2mca-assembly1_A  TM=5.708E-01  e=1.341E-03  Agathobacter rectalis ATCC 33656
  4jde-assembly1_B  TM=3.864E-01  e=1.699E-02  Caenorhabditis elegans
  4jde-assembly1_A  TM=3.647E-01  e=9.007E-03  Caenorhabditis elegans
  5mho-assembly2_B  TM=3.019E-01  e=4.517E-01  Homo sapiens
  7mus-assembly1_AH  TM=2.132E-01  e=1.027E-01  Legionella pneumophila

Mean predicted aligned error: 18.64 Å

Solvent-accessible surface area (backbone atoms only — not comparable to full-atom values): 15794 Å² total; per-residue (Å²): 138,88,79,90,72,91,82,53,79,73,46,74,53,75,61,89,75,82,60,65,66,44,78,47,73,52,58,48,98,88,65,55,72,49,77,48,80,43,80,46,60,72,93,52,91,42,74,52,67,46,70,88,80,78,79,78,77,79,54,63,34,29,34,39,28,43,34,29,58,14,89,53,45,32,38,34,35,43,40,40,27,34,82,90,66,52,74,50,70,52,77,76,43,78,44,56,44,64,34,73,49,79,75,48,76,38,84,30,54,31,38,36,40,41,37,28,40,75,89,68,49,75,46,86,64,46,78,46,52,43,38,92,56,81,41,74,46,74,43,66,56,71,81,71,75,82,74,93,81,78,90,82,83,84,84,72,79,75,82,70,95,60,58,53,80,71,31,31,30,72,45,74,48,73,37,77,87,42,90,92,39,48,84,46,31,34,38,33,31,41,37,86,95,41,83,45,78,39,44,43,72,38,80,86,57,57,58,79,81,8,31,36,66,45,67,52,99,64,23,36,32,28,41,30,76,90,79,62,39,34,32,37,37,33,58,77,33,40,42,74,62,44,38,82,38,79,35,90,48,81,89,39,42,69,58,25,52,54,54,52,62,73,77,106

Secondary structure (DSSP, 8-state):
--------TT-EEEE----SEEEEEEE-TTS-EEEEEEE--TTS-EEEEPPP--PPPPP-EEEEEEEE--SS-EEEEEEEE-TTS-EEEPPPEEE-TT-EEEEEEEE-SEEEEEEEETTSPEEEEEEE---SS-EEEEEPPPPPP--SS------------PPPSS-EEEEEEE-SS-TTTTT-EEEEEEETTEEEEEETT-TTS-BTTBEEEEEETTEEEEE-TTT--EEEEETTSBGGG-EEES-SSGGGHHHHHHHHHHH-

Sequence (264 aa):
FETQIGVQPGKQETIAGKGDLVEITGAYADGTEFIQKHAFRDGKPWSYKVPTHTDPEPPKVINLAVDSRDKAEARFTLTITEEDGKKRTLPPMVIGPESKISLGEFEAKEIRVAAVYETGKNVNAGTFRPSTNEQVYLIPEQPKAPDGNEPPETVVDAIDDEPATGFTVTGMLTYRDNYENRDKQEMIVNGPDGRVIYVAGDQRNLIDGGVLISVCPLGGIVYMPNSGNYYLYPRGQGFEMRALLNAERPEQLAMAIEEWSRQN